Protein AF-F4XA09-F1 (afdb_monomer)

Radius of gyration: 27.12 Å; Cα contacts (8 Å, |Δi|>4): 114; chains: 1; bounding box: 54×93×63 Å

Solvent-accessible surface area (backbone atoms only — not comparable to full-atom values): 11997 Å² total; per-residue (Å²): 136,54,74,69,54,52,52,52,49,49,54,49,48,52,48,57,57,61,72,62,66,62,67,65,40,98,85,68,47,71,57,79,60,93,84,58,78,90,68,35,61,88,62,78,88,63,57,82,86,75,59,49,85,52,95,70,58,70,66,58,56,48,53,44,48,52,49,50,50,49,24,37,60,78,41,32,59,37,81,74,97,66,58,64,67,59,54,52,51,50,56,52,42,72,75,48,62,40,91,50,27,44,27,40,51,53,31,52,51,51,53,43,52,54,46,50,50,53,53,51,52,52,48,38,73,76,39,78,87,65,54,91,56,50,86,73,77,52,72,62,52,55,57,55,53,51,52,53,53,48,52,57,70,70,47,73,54,69,73,54,44,54,57,48,48,65,53,46,70,74,64,70,80,79,83,86,83,88,85,87,84,87,87,87,82,85,86,88,85,89,82,130

Structure (mmCIF, N/CA/C/O backbone):
data_AF-F4XA09-F1
#
_entry.id   AF-F4XA09-F1
#
loop_
_atom_site.group_PDB
_atom_site.id
_atom_site.type_symbol
_atom_site.label_atom_id
_atom_site.label_alt_id
_atom_site.label_comp_id
_atom_site.label_asym_id
_atom_site.label_entity_id
_atom_site.label_seq_id
_atom_site.pdbx_PDB_ins_code
_atom_site.Cartn_x
_atom_site.Cartn_y
_atom_site.Cartn_z
_atom_site.occupancy
_atom_site.B_iso_or_equiv
_atom_site.auth_seq_id
_atom_site.auth_comp_id
_atom_site.auth_asym_id
_atom_site.auth_atom_id
_atom_site.pdbx_PDB_model_num
ATOM 1 N N . MET A 1 1 ? 1.030 45.699 -36.218 1.00 52.44 1 MET A N 1
ATOM 2 C CA . MET A 1 1 ? 0.861 44.255 -36.477 1.00 52.44 1 MET A CA 1
ATOM 3 C C . MET A 1 1 ? -0.044 44.120 -37.686 1.00 52.44 1 MET A C 1
ATOM 5 O O . MET A 1 1 ? -1.133 44.682 -37.655 1.00 52.44 1 MET A O 1
ATOM 9 N N . THR A 1 2 ? 0.430 43.523 -38.778 1.00 68.25 2 THR A N 1
ATOM 10 C CA . THR A 1 2 ? -0.337 43.469 -40.033 1.00 68.25 2 THR A CA 1
ATOM 11 C C . THR A 1 2 ? -1.221 42.223 -40.084 1.00 68.25 2 THR A C 1
ATOM 13 O O . THR A 1 2 ? -0.968 41.246 -39.379 1.00 68.25 2 THR A O 1
ATOM 16 N N . ILE A 1 3 ? -2.257 42.234 -40.927 1.00 52.06 3 ILE A N 1
ATOM 17 C CA . ILE A 1 3 ? -3.139 41.070 -41.145 1.00 52.06 3 ILE A CA 1
ATOM 18 C C . ILE A 1 3 ? -2.316 39.843 -41.580 1.00 52.06 3 ILE A C 1
ATOM 20 O O . ILE A 1 3 ? -2.592 38.722 -41.158 1.00 52.06 3 ILE A O 1
ATOM 24 N N . THR A 1 4 ? -1.242 40.062 -42.342 1.00 71.12 4 THR A N 1
ATOM 25 C CA . THR A 1 4 ? -0.291 39.024 -42.759 1.00 71.12 4 THR A CA 1
ATOM 26 C C . THR A 1 4 ? 0.453 38.398 -41.575 1.00 71.12 4 THR A C 1
ATOM 28 O O . THR A 1 4 ? 0.701 37.193 -41.576 1.00 71.12 4 THR A O 1
ATOM 31 N N . ASP A 1 5 ? 0.777 39.182 -40.544 1.00 59.47 5 ASP A N 1
ATOM 32 C CA . ASP A 1 5 ? 1.441 38.677 -39.335 1.00 59.47 5 ASP A CA 1
ATOM 33 C C . ASP A 1 5 ? 0.485 37.843 -38.481 1.00 59.47 5 ASP A C 1
ATOM 35 O O . ASP A 1 5 ? 0.870 36.784 -37.988 1.00 59.47 5 ASP A O 1
ATOM 39 N N . MET A 1 6 ? -0.781 38.263 -38.380 1.00 57.62 6 MET A N 1
ATOM 40 C CA . MET A 1 6 ? -1.821 37.490 -37.693 1.00 57.62 6 MET A CA 1
ATOM 41 C C . MET A 1 6 ? -2.117 36.174 -38.419 1.00 57.62 6 MET A C 1
ATOM 43 O O . MET A 1 6 ? -2.214 35.136 -37.774 1.00 57.62 6 MET A O 1
ATOM 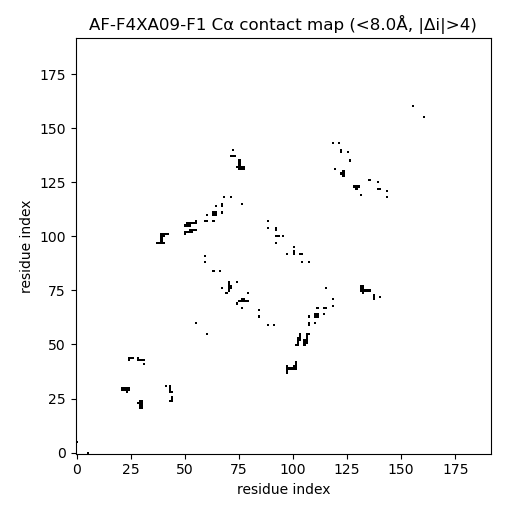47 N N . ALA A 1 7 ? -2.183 36.178 -39.754 1.00 56.53 7 ALA A N 1
ATOM 48 C CA . ALA A 1 7 ? -2.377 34.960 -40.544 1.00 56.53 7 ALA A CA 1
ATOM 49 C C . ALA A 1 7 ? -1.205 33.977 -40.386 1.00 56.53 7 ALA A C 1
ATOM 51 O O . ALA A 1 7 ? -1.410 32.769 -40.294 1.00 56.53 7 ALA A O 1
ATOM 52 N N . ARG A 1 8 ? 0.031 34.485 -40.300 1.00 62.06 8 ARG A N 1
ATOM 53 C CA . ARG A 1 8 ? 1.221 33.657 -40.062 1.00 62.06 8 ARG A CA 1
ATOM 54 C C . ARG A 1 8 ? 1.247 33.105 -38.631 1.00 62.06 8 ARG A C 1
ATOM 56 O O . ARG A 1 8 ? 1.592 31.942 -38.443 1.00 62.06 8 ARG A O 1
ATOM 63 N N . MET A 1 9 ? 0.822 33.895 -37.642 1.00 63.72 9 MET A N 1
ATOM 64 C CA . MET A 1 9 ? 0.638 33.433 -36.261 1.00 63.72 9 MET A CA 1
ATOM 65 C C . MET A 1 9 ? -0.459 32.372 -36.144 1.00 63.72 9 MET A C 1
ATOM 67 O O . MET A 1 9 ? -0.228 31.362 -35.492 1.00 63.72 9 MET A O 1
ATOM 71 N N . LEU A 1 10 ? -1.601 32.548 -36.811 1.00 62.50 10 LEU A N 1
ATOM 72 C CA . LEU A 1 10 ? -2.701 31.580 -36.817 1.00 62.50 10 LEU A CA 1
ATOM 73 C C . LEU A 1 10 ? -2.321 30.284 -37.540 1.00 62.50 10 LEU A C 1
ATOM 75 O O . LEU A 1 10 ? -2.581 29.209 -37.020 1.00 62.50 10 LEU A O 1
ATOM 79 N N . MET A 1 11 ? -1.622 30.354 -38.678 1.00 59.81 11 MET A N 1
ATOM 80 C CA . MET A 1 11 ? -1.124 29.151 -39.360 1.00 59.81 11 MET A CA 1
ATOM 81 C C . MET A 1 11 ? -0.055 28.408 -38.549 1.00 59.81 11 MET A C 1
ATOM 83 O O . MET A 1 11 ? -0.004 27.177 -38.584 1.00 59.81 11 MET A O 1
ATOM 87 N N . ASN A 1 12 ? 0.790 29.133 -37.809 1.00 60.25 12 ASN A N 1
ATOM 88 C CA . ASN A 1 12 ? 1.734 28.521 -36.878 1.00 60.25 12 ASN A CA 1
ATOM 89 C C . ASN A 1 12 ? 0.999 27.907 -35.680 1.00 60.25 12 ASN A C 1
ATOM 91 O O . ASN A 1 12 ? 1.286 26.767 -35.334 1.00 60.25 12 ASN A O 1
ATOM 95 N N . ALA A 1 13 ? 0.017 28.601 -35.100 1.00 57.78 13 ALA A N 1
ATOM 96 C CA . ALA A 1 13 ? -0.816 28.086 -34.016 1.00 57.78 13 ALA A CA 1
ATOM 97 C C . ALA A 1 13 ? -1.581 26.821 -34.437 1.00 57.78 13 ALA A C 1
ATOM 99 O O . ALA A 1 13 ? -1.541 25.829 -33.720 1.00 57.78 13 ALA A O 1
ATOM 100 N N . ASP A 1 14 ? -2.160 26.793 -35.638 1.00 54.44 14 ASP A N 1
ATOM 101 C CA . ASP A 1 14 ? -2.814 25.611 -36.214 1.00 54.44 14 ASP A CA 1
ATOM 102 C C . ASP A 1 14 ? -1.840 24.458 -36.481 1.00 54.44 14 ASP A C 1
ATOM 104 O O . ASP A 1 14 ? -2.233 23.292 -36.446 1.00 54.44 14 ASP A O 1
ATOM 108 N N . ARG A 1 15 ? -0.567 24.748 -36.782 1.00 54.53 15 ARG A N 1
ATOM 109 C CA . ARG A 1 15 ? 0.486 23.724 -36.872 1.00 54.53 15 ARG A CA 1
ATOM 110 C C . ARG A 1 15 ? 0.865 23.186 -35.495 1.00 54.53 15 ARG A C 1
ATOM 112 O O . ARG A 1 15 ? 1.006 21.975 -35.367 1.00 54.53 15 ARG A O 1
ATOM 119 N N . TYR A 1 16 ? 0.972 24.045 -34.482 1.00 54.00 16 TYR A N 1
ATOM 120 C CA . TYR A 1 16 ? 1.196 23.631 -33.094 1.00 54.00 16 TYR A CA 1
ATOM 121 C C . TYR A 1 16 ? 0.019 22.816 -32.546 1.00 54.00 16 TYR A C 1
ATOM 123 O O . TYR A 1 16 ? 0.241 21.821 -31.865 1.00 54.00 16 TYR A O 1
ATOM 131 N N . GLN A 1 17 ? -1.219 23.172 -32.898 1.00 52.94 17 GLN A N 1
ATOM 132 C CA . GLN A 1 17 ? -2.409 22.414 -32.505 1.00 52.94 17 GLN A CA 1
ATOM 133 C C . GLN A 1 17 ? -2.578 21.103 -33.281 1.00 52.94 17 GLN A C 1
ATOM 135 O O . GLN A 1 17 ? -3.042 20.115 -32.723 1.00 52.94 17 GLN A O 1
ATOM 140 N N . ARG A 1 18 ? -2.172 21.042 -34.556 1.00 50.69 18 ARG A N 1
ATOM 141 C CA . ARG A 1 18 ? -2.174 19.775 -35.310 1.00 50.69 18 ARG A CA 1
ATOM 142 C C . ARG A 1 18 ? -1.043 18.836 -34.893 1.00 50.69 18 ARG A C 1
ATOM 144 O O . ARG A 1 18 ? -1.262 17.630 -34.855 1.00 50.69 18 ARG A O 1
ATOM 151 N N . GLY A 1 19 ? 0.122 19.369 -34.522 1.00 48.19 19 GLY A N 1
ATOM 152 C CA . GLY A 1 19 ? 1.240 18.592 -33.977 1.00 48.19 19 GLY A CA 1
ATOM 153 C C . GLY A 1 19 ? 0.993 18.025 -32.573 1.00 48.19 19 GLY A C 1
ATOM 154 O O . GLY A 1 19 ? 1.697 17.108 -32.169 1.00 48.19 19 GLY A O 1
ATOM 155 N N . SER A 1 20 ? -0.013 18.525 -31.845 1.00 48.16 20 SER A N 1
ATOM 156 C CA . SER A 1 20 ? -0.357 18.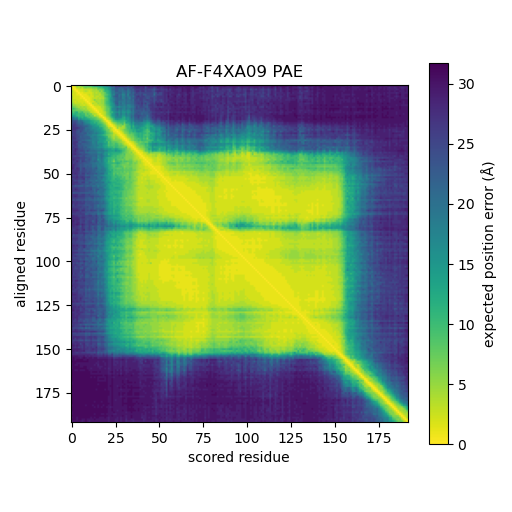085 -30.485 1.00 48.16 20 SER A CA 1
ATOM 157 C C . SER A 1 20 ? -1.522 17.092 -30.410 1.00 48.16 20 SER A C 1
ATOM 159 O O . SER A 1 20 ? -1.957 16.735 -29.315 1.00 48.16 20 SER A O 1
ATOM 161 N N . THR A 1 21 ? -2.010 16.579 -31.545 1.00 50.41 21 THR A N 1
ATOM 162 C CA . THR A 1 21 ? -2.899 15.406 -31.537 1.00 50.41 21 THR A CA 1
ATOM 163 C C . THR A 1 21 ? -2.069 14.140 -31.356 1.00 50.41 21 THR A C 1
ATOM 165 O O . THR A 1 21 ? -1.856 13.372 -32.289 1.00 50.41 21 THR A O 1
ATOM 168 N N . GLN A 1 22 ? -1.557 13.931 -30.140 1.00 53.41 22 GLN A N 1
ATOM 169 C CA . GLN A 1 22 ? -0.974 12.642 -29.789 1.00 53.41 22 GLN A CA 1
ATOM 170 C C . GLN A 1 22 ? -2.031 11.550 -30.030 1.00 53.41 22 GLN A C 1
ATOM 172 O O . GLN A 1 22 ? -3.176 11.722 -29.589 1.00 53.41 22 GLN A O 1
ATOM 177 N N . PRO A 1 23 ? -1.700 10.461 -30.750 1.00 55.25 23 PRO A N 1
ATOM 178 C CA . PRO A 1 23 ? -2.628 9.356 -30.937 1.00 55.25 23 PRO A CA 1
ATOM 179 C C . PRO A 1 23 ? -3.152 8.891 -29.574 1.00 55.25 23 PRO A C 1
ATOM 181 O O . PRO A 1 23 ? -2.381 8.631 -28.662 1.00 55.25 23 PRO A O 1
ATOM 184 N N . LYS A 1 24 ? -4.471 8.830 -29.394 1.00 53.06 24 LYS A N 1
ATOM 185 C CA . LYS A 1 24 ? -5.051 8.250 -28.178 1.00 53.06 24 LYS A CA 1
ATOM 186 C C . LYS A 1 24 ? -5.132 6.745 -28.365 1.00 53.06 24 LYS A C 1
ATOM 188 O O . LYS A 1 24 ? -5.707 6.284 -29.352 1.00 53.06 24 LYS A O 1
ATOM 193 N N . TYR A 1 25 ? -4.568 5.990 -27.431 1.00 56.28 25 TYR A N 1
ATOM 194 C CA . TYR A 1 25 ? -4.674 4.534 -27.442 1.00 56.28 25 TYR A CA 1
ATOM 195 C C . TYR A 1 25 ? -6.110 4.087 -27.124 1.00 56.28 25 TYR A C 1
ATOM 197 O O . TYR A 1 25 ? -6.876 4.860 -26.542 1.00 56.28 25 TYR A O 1
ATOM 205 N N . PRO A 1 26 ? -6.500 2.841 -27.462 1.00 52.34 26 PRO A N 1
ATOM 206 C CA . PRO A 1 26 ? -7.836 2.311 -27.167 1.00 52.34 26 PRO A CA 1
ATOM 207 C C . PRO A 1 26 ? -8.224 2.368 -25.680 1.00 52.34 26 PRO A C 1
ATOM 209 O O . PRO A 1 26 ? -9.406 2.431 -25.360 1.00 52.34 26 PRO A O 1
ATOM 212 N N . ASN A 1 27 ? -7.237 2.389 -24.777 1.00 56.16 27 ASN A N 1
ATOM 213 C CA . ASN A 1 27 ? -7.423 2.540 -23.330 1.00 56.16 27 ASN A CA 1
ATOM 214 C C . ASN A 1 27 ? -7.533 4.012 -22.864 1.00 56.16 27 ASN A C 1
ATOM 216 O O . ASN A 1 27 ? -7.630 4.270 -21.668 1.00 56.16 27 ASN A O 1
ATOM 220 N N . GLY A 1 28 ? -7.509 4.982 -23.784 1.00 58.81 28 GLY A N 1
ATOM 221 C CA . GLY A 1 28 ? -7.615 6.412 -23.490 1.00 58.81 28 GLY A CA 1
ATOM 222 C C . GLY A 1 28 ? -6.320 7.080 -23.014 1.00 58.81 28 GLY A C 1
ATOM 223 O O . GLY A 1 28 ? -6.335 8.291 -22.785 1.00 58.81 28 GLY A O 1
ATOM 224 N N . ALA A 1 29 ? -5.212 6.339 -22.898 1.00 56.38 29 ALA A N 1
ATOM 225 C CA . ALA A 1 29 ? -3.920 6.898 -22.518 1.00 56.38 29 ALA A CA 1
ATOM 226 C C . ALA A 1 29 ? -3.378 7.846 -23.603 1.00 56.38 29 ALA A C 1
ATOM 228 O O . ALA A 1 29 ? -3.515 7.591 -24.806 1.00 56.38 29 ALA A O 1
ATOM 229 N N . ALA A 1 30 ? -2.761 8.945 -23.164 1.00 57.59 30 ALA A N 1
ATOM 230 C CA . ALA A 1 30 ? -1.943 9.788 -24.027 1.00 57.59 30 ALA A CA 1
ATOM 231 C C . ALA A 1 30 ? -0.612 9.080 -24.314 1.00 57.59 30 ALA A C 1
ATOM 233 O O . ALA A 1 30 ? -0.086 8.386 -23.447 1.00 57.59 30 ALA A O 1
ATOM 234 N N . VAL A 1 31 ? -0.068 9.258 -25.519 1.00 60.56 31 VAL A N 1
ATOM 235 C CA . VAL A 1 31 ? 1.292 8.789 -25.829 1.00 60.56 31 VAL A CA 1
ATOM 236 C C . VAL A 1 31 ? 2.282 9.596 -24.992 1.00 60.56 31 VAL A C 1
ATOM 238 O O . VAL A 1 31 ? 2.109 10.806 -24.841 1.00 60.56 31 VAL A O 1
ATOM 241 N N . ALA A 1 32 ? 3.344 8.970 -24.488 1.00 61.62 32 ALA A N 1
ATOM 242 C CA . ALA A 1 32 ? 4.482 9.719 -23.963 1.00 61.62 32 ALA A CA 1
ATOM 243 C C . ALA A 1 32 ? 4.984 10.755 -24.996 1.00 61.62 32 ALA A C 1
ATOM 245 O O . ALA A 1 32 ? 4.838 10.577 -26.212 1.00 61.62 32 ALA A O 1
ATOM 246 N N . HIS A 1 33 ? 5.535 11.880 -24.532 1.00 63.59 33 HIS A N 1
ATOM 247 C CA . HIS A 1 33 ? 6.151 12.839 -25.450 1.00 63.59 33 HIS A CA 1
ATOM 248 C C . HIS A 1 33 ? 7.375 12.174 -26.111 1.00 63.59 33 HIS A C 1
ATOM 250 O O . HIS A 1 33 ? 8.102 11.468 -25.416 1.00 63.59 33 HIS A O 1
ATOM 256 N N . PRO A 1 34 ? 7.649 12.389 -27.413 1.00 62.25 34 PRO A N 1
ATOM 257 C CA . PRO A 1 34 ? 8.778 11.746 -28.102 1.00 62.25 34 PRO A CA 1
ATOM 258 C C . PRO A 1 34 ? 10.148 11.978 -27.446 1.00 62.25 34 PRO A C 1
ATOM 260 O O . PRO A 1 34 ? 11.048 11.162 -27.605 1.00 62.25 34 PRO A O 1
ATOM 263 N N . ASP A 1 35 ? 10.289 13.082 -26.709 1.00 64.12 35 ASP A N 1
ATOM 264 C CA . ASP A 1 35 ? 11.519 13.458 -25.997 1.00 64.12 35 ASP A CA 1
ATOM 265 C C . ASP A 1 35 ? 11.541 13.018 -24.519 1.00 64.12 35 ASP A C 1
ATOM 267 O O . ASP A 1 35 ? 12.454 13.393 -23.782 1.00 64.12 35 ASP A O 1
ATOM 271 N N . THR A 1 36 ? 10.538 12.269 -24.046 1.00 64.06 36 THR A N 1
ATOM 272 C CA . THR A 1 36 ? 10.571 11.686 -22.699 1.00 64.06 36 THR A CA 1
ATOM 273 C C . THR A 1 36 ? 11.641 10.588 -22.680 1.00 64.06 36 THR A C 1
ATOM 275 O O . THR A 1 36 ? 11.539 9.649 -23.471 1.00 64.06 36 THR A O 1
ATOM 278 N N . PRO A 1 37 ? 12.681 10.683 -21.825 1.00 64.81 37 PRO A N 1
ATOM 279 C CA . PRO A 1 37 ? 13.671 9.620 -21.694 1.00 64.81 37 PRO A CA 1
ATOM 280 C C . PRO A 1 37 ? 12.987 8.293 -21.364 1.00 64.81 37 PRO A C 1
ATOM 282 O O . PRO A 1 37 ? 12.083 8.281 -20.532 1.00 64.81 37 PRO A O 1
ATOM 285 N N . ASP A 1 38 ? 13.432 7.198 -21.986 1.00 71.00 38 ASP A N 1
ATOM 286 C CA . ASP A 1 38 ? 12.972 5.854 -21.629 1.00 71.00 38 ASP A CA 1
ATOM 287 C C . ASP A 1 38 ? 13.455 5.529 -20.211 1.00 71.00 38 ASP A C 1
ATOM 289 O O . ASP A 1 38 ? 14.604 5.151 -19.965 1.00 71.00 38 ASP A O 1
ATOM 293 N N . ASP A 1 39 ? 12.571 5.766 -19.253 1.00 76.38 39 ASP A N 1
ATOM 294 C CA . ASP A 1 39 ? 12.767 5.481 -17.845 1.00 76.38 39 ASP A CA 1
ATOM 295 C C . ASP A 1 39 ? 12.415 4.028 -17.504 1.00 76.38 39 ASP A C 1
ATOM 297 O O . ASP A 1 39 ? 12.557 3.643 -16.341 1.00 76.38 39 ASP A O 1
ATOM 301 N N . GLY A 1 40 ? 12.024 3.211 -18.492 1.00 79.75 40 GLY A N 1
ATOM 302 C CA . GLY A 1 40 ? 11.564 1.838 -18.308 1.00 79.75 40 GLY A CA 1
ATOM 303 C C . GLY A 1 40 ? 10.160 1.725 -17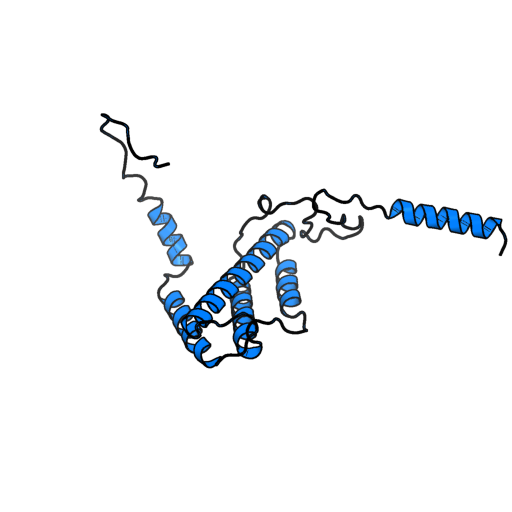.709 1.00 79.75 40 GLY A C 1
ATOM 304 O O . GLY A 1 40 ? 9.798 0.657 -17.213 1.00 79.75 40 GLY A O 1
ATOM 305 N N . MET A 1 41 ? 9.386 2.816 -17.715 1.00 81.00 41 MET A N 1
ATOM 306 C CA . MET A 1 41 ? 8.048 2.906 -17.121 1.00 81.00 41 MET A CA 1
ATOM 307 C C . MET A 1 41 ? 6.949 3.168 -18.154 1.00 81.00 41 MET A C 1
ATOM 309 O O . MET A 1 41 ? 5.815 3.476 -17.781 1.00 81.00 41 MET A O 1
ATOM 313 N N . ASP A 1 42 ? 7.249 3.038 -19.448 1.00 82.00 42 ASP A N 1
ATOM 314 C CA . ASP A 1 42 ? 6.234 3.193 -20.482 1.00 82.00 42 ASP A CA 1
ATOM 315 C C . ASP A 1 42 ? 5.199 2.058 -20.400 1.00 82.00 42 ASP A C 1
ATOM 317 O O . ASP A 1 42 ? 5.474 0.905 -20.726 1.00 82.00 42 ASP A O 1
ATOM 321 N N . ILE A 1 43 ? 3.995 2.398 -19.938 1.00 78.25 43 ILE A N 1
ATOM 322 C CA . ILE A 1 43 ? 2.832 1.497 -19.845 1.00 78.25 43 ILE A CA 1
ATOM 323 C C . ILE A 1 43 ? 1.857 1.682 -21.012 1.00 78.25 43 ILE A C 1
ATOM 325 O O . ILE A 1 43 ? 0.736 1.165 -21.015 1.00 78.25 43 ILE A O 1
ATOM 329 N N . THR A 1 44 ? 2.246 2.485 -21.993 1.00 75.88 44 THR A N 1
ATOM 330 C CA . THR A 1 44 ? 1.379 2.904 -23.078 1.00 75.88 44 THR A CA 1
ATOM 331 C C . THR A 1 44 ? 0.911 1.709 -23.915 1.00 75.88 44 THR A C 1
ATOM 333 O O . THR A 1 44 ? 1.703 0.903 -24.390 1.00 75.88 44 THR A O 1
ATOM 336 N N . GLY A 1 45 ? -0.409 1.590 -24.109 1.00 76.88 45 GLY A N 1
ATOM 337 C CA . GLY A 1 45 ? -1.021 0.495 -24.874 1.00 76.88 45 GLY A CA 1
ATOM 338 C C . GLY A 1 45 ? -1.027 -0.873 -24.178 1.00 76.88 45 GLY A C 1
ATOM 339 O O . GLY A 1 45 ? -1.528 -1.829 -24.767 1.00 76.88 45 GLY A O 1
ATOM 340 N N . MET A 1 46 ? -0.523 -0.966 -22.945 1.00 80.38 46 MET A N 1
ATOM 341 C CA . MET A 1 46 ? -0.498 -2.207 -22.171 1.00 80.38 46 MET A CA 1
ATOM 342 C C . MET A 1 46 ? -1.831 -2.485 -21.465 1.00 80.38 46 MET A C 1
ATOM 344 O O . MET A 1 46 ? -2.667 -1.600 -21.245 1.00 80.38 46 MET A O 1
ATOM 348 N N . THR A 1 47 ? -2.009 -3.745 -21.092 1.00 84.44 47 THR A N 1
ATOM 349 C CA . THR A 1 47 ? -3.130 -4.302 -20.336 1.00 84.44 47 THR A CA 1
ATOM 350 C C . THR A 1 47 ? -2.627 -4.951 -19.048 1.00 84.44 47 THR A C 1
ATOM 352 O O . THR A 1 47 ? -1.434 -5.178 -18.881 1.00 84.44 47 THR A O 1
ATOM 355 N N . ALA A 1 48 ? -3.536 -5.314 -18.138 1.00 79.06 48 ALA A N 1
ATOM 356 C CA . ALA A 1 48 ? -3.172 -6.013 -16.901 1.00 79.06 48 ALA A CA 1
ATOM 357 C C . ALA A 1 48 ? -2.388 -7.323 -17.140 1.00 79.06 48 ALA A C 1
ATOM 359 O O . ALA A 1 48 ? -1.608 -7.723 -16.284 1.00 79.06 48 ALA A O 1
ATOM 360 N N . ALA A 1 49 ? -2.568 -7.975 -18.296 1.00 86.88 49 ALA A N 1
ATOM 361 C CA . ALA A 1 49 ? -1.868 -9.212 -18.646 1.00 86.88 49 ALA A CA 1
ATOM 362 C C . ALA A 1 49 ? -0.384 -9.006 -19.001 1.00 86.88 49 ALA A C 1
ATOM 364 O O . ALA A 1 49 ? 0.364 -9.978 -19.033 1.00 86.88 49 ALA A O 1
ATOM 365 N N . ASP A 1 50 ? 0.038 -7.768 -19.271 1.00 86.19 50 ASP A N 1
ATOM 366 C CA . ASP A 1 50 ? 1.416 -7.442 -19.658 1.00 86.19 50 ASP A CA 1
ATOM 367 C C . ASP A 1 50 ? 2.341 -7.215 -18.448 1.00 86.19 50 ASP A C 1
ATOM 369 O O . ASP A 1 50 ? 3.562 -7.112 -18.610 1.00 86.19 50 ASP A O 1
ATOM 373 N N . PHE A 1 51 ? 1.771 -7.136 -17.241 1.00 88.50 51 PHE A N 1
ATOM 374 C CA . PHE A 1 51 ? 2.497 -6.932 -15.991 1.00 88.50 51 PHE A CA 1
ATOM 375 C C . PHE A 1 51 ? 2.806 -8.262 -15.306 1.00 88.50 51 PHE A C 1
ATOM 377 O O . PHE A 1 51 ? 1.952 -9.144 -15.202 1.00 88.50 51 PHE A O 1
ATOM 384 N N . HIS A 1 52 ? 4.018 -8.375 -14.769 1.00 92.81 52 HIS A N 1
ATOM 385 C CA . HIS A 1 52 ? 4.475 -9.574 -14.073 1.00 92.81 52 HIS A CA 1
ATOM 386 C C . HIS A 1 52 ? 4.871 -9.247 -12.635 1.00 92.81 52 HIS A C 1
ATOM 388 O O . HIS A 1 52 ? 5.432 -8.190 -12.356 1.00 92.81 52 HIS A O 1
ATOM 394 N N . ILE A 1 53 ? 4.600 -10.179 -11.719 1.00 93.81 53 ILE A N 1
ATOM 395 C CA . ILE A 1 53 ? 5.119 -10.100 -10.353 1.00 93.81 53 ILE A CA 1
ATOM 396 C C . ILE A 1 53 ? 6.578 -10.537 -10.372 1.00 93.81 53 ILE A C 1
ATOM 398 O O . ILE A 1 53 ? 6.881 -11.674 -10.742 1.00 93.81 53 ILE A O 1
ATOM 402 N N . ILE A 1 54 ? 7.469 -9.647 -9.948 1.00 92.06 54 ILE A N 1
ATOM 403 C CA . ILE A 1 54 ? 8.901 -9.924 -9.832 1.00 92.06 54 ILE A CA 1
ATOM 404 C C . ILE A 1 54 ? 9.357 -9.743 -8.383 1.00 92.06 54 ILE A C 1
ATOM 406 O O . ILE A 1 54 ? 8.781 -8.935 -7.659 1.00 92.06 54 ILE A O 1
ATOM 410 N N . PRO A 1 55 ? 10.389 -10.463 -7.917 1.00 93.25 55 PRO A N 1
ATOM 411 C CA . PRO A 1 55 ? 10.929 -10.227 -6.586 1.00 93.25 55 PRO A CA 1
ATOM 412 C C . PRO A 1 55 ? 11.426 -8.784 -6.4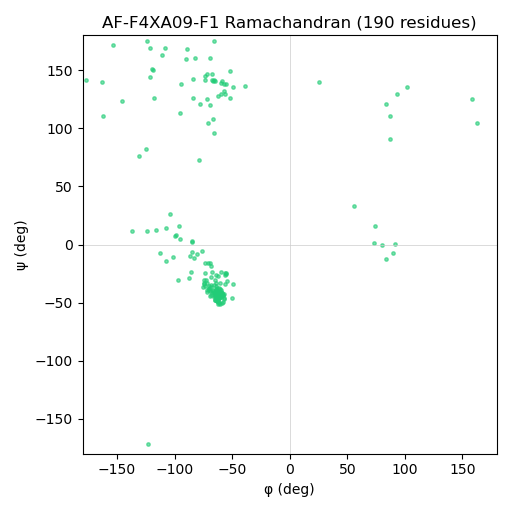49 1.00 93.25 55 PRO A C 1
ATOM 414 O O . PRO A 1 55 ? 12.224 -8.316 -7.261 1.00 93.25 55 PRO A O 1
ATOM 417 N N . VAL A 1 56 ? 10.990 -8.102 -5.393 1.00 93.69 56 VAL A N 1
ATOM 418 C CA . VAL A 1 56 ? 11.523 -6.798 -4.979 1.00 93.69 56 VAL A CA 1
ATOM 419 C C . VAL A 1 56 ? 12.345 -6.968 -3.698 1.00 93.69 56 VAL A C 1
ATOM 421 O O . VAL A 1 56 ? 12.361 -8.041 -3.094 1.00 93.69 56 VAL A O 1
ATOM 424 N N . SER A 1 57 ? 13.094 -5.944 -3.282 1.00 93.69 57 SER A N 1
ATOM 425 C CA . SER A 1 57 ? 13.918 -6.068 -2.072 1.00 93.69 57 SER A CA 1
ATOM 426 C C . SER A 1 57 ? 13.048 -6.177 -0.813 1.00 93.69 57 SER A C 1
ATOM 428 O O . SER A 1 57 ? 12.063 -5.457 -0.663 1.00 93.69 57 SER A O 1
ATOM 430 N N . ASN A 1 58 ? 13.449 -7.017 0.149 1.00 92.88 58 ASN A N 1
ATOM 431 C CA . ASN A 1 58 ? 12.734 -7.142 1.431 1.00 92.88 58 ASN A CA 1
ATOM 432 C C . ASN A 1 58 ? 12.570 -5.783 2.141 1.00 92.88 58 ASN A C 1
ATOM 434 O O . ASN A 1 58 ? 11.583 -5.554 2.833 1.00 92.88 58 ASN A O 1
ATOM 438 N N . GLU A 1 59 ? 13.531 -4.874 1.951 1.00 94.06 59 GLU A N 1
ATOM 439 C CA . GLU A 1 59 ? 13.477 -3.519 2.495 1.00 94.06 59 GLU A CA 1
ATOM 440 C C . GLU A 1 59 ? 12.297 -2.712 1.935 1.00 94.06 59 GLU A C 1
ATOM 442 O O . GLU A 1 59 ? 11.564 -2.105 2.717 1.00 94.06 59 GLU A O 1
ATOM 447 N N . ILE A 1 60 ? 12.088 -2.700 0.608 1.00 95.50 60 ILE A N 1
ATOM 448 C CA . ILE A 1 60 ? 10.962 -1.954 0.029 1.00 9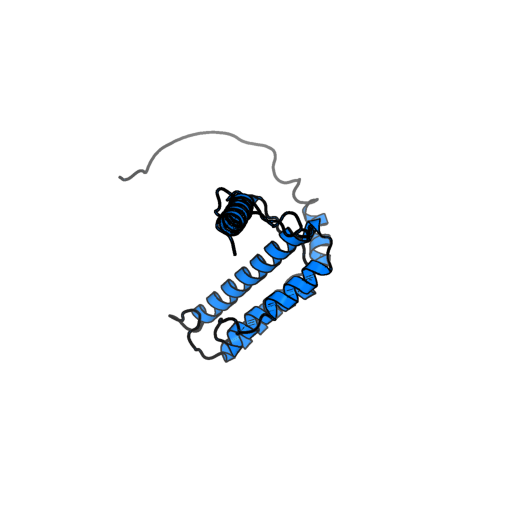5.50 60 ILE A CA 1
ATOM 449 C C . ILE A 1 60 ? 9.635 -2.631 0.366 1.00 95.50 60 ILE A C 1
ATOM 451 O O . ILE A 1 60 ? 8.680 -1.930 0.693 1.00 95.50 60 ILE A O 1
ATOM 455 N N . GLU A 1 61 ? 9.585 -3.971 0.391 1.00 95.12 61 GLU A N 1
ATOM 456 C CA . GLU A 1 61 ? 8.378 -4.684 0.821 1.00 95.12 61 GLU A CA 1
ATOM 457 C C . GLU A 1 61 ? 7.967 -4.268 2.243 1.00 95.12 61 GLU A C 1
ATOM 459 O O . GLU A 1 61 ? 6.801 -3.959 2.491 1.00 95.12 61 GLU A O 1
ATOM 464 N N . GLN A 1 62 ? 8.923 -4.234 3.181 1.00 95.19 62 GLN A N 1
ATOM 465 C CA . GLN A 1 62 ? 8.651 -3.863 4.568 1.00 95.19 62 GLN A CA 1
ATOM 466 C C . GLN A 1 62 ? 8.226 -2.398 4.685 1.00 95.19 62 GLN A C 1
ATOM 468 O O . GLN A 1 62 ? 7.225 -2.110 5.334 1.00 95.19 62 GLN A O 1
ATOM 473 N N . LYS A 1 63 ? 8.922 -1.479 4.003 1.00 95.56 63 LYS A N 1
ATOM 474 C CA . LYS A 1 63 ? 8.574 -0.050 4.009 1.00 95.56 63 LYS A CA 1
ATOM 475 C C . LYS A 1 63 ? 7.163 0.213 3.481 1.00 95.56 63 LYS A C 1
ATOM 477 O O . LYS A 1 63 ? 6.452 1.051 4.033 1.00 95.56 63 LYS A O 1
ATOM 482 N N . VAL A 1 64 ? 6.740 -0.505 2.438 1.00 95.56 64 VAL A N 1
ATOM 483 C CA . VAL A 1 64 ? 5.370 -0.414 1.908 1.00 95.56 64 VAL A CA 1
ATOM 484 C C . VAL A 1 64 ? 4.361 -0.849 2.970 1.00 95.56 64 VAL A C 1
ATOM 486 O O . VAL A 1 64 ? 3.416 -0.106 3.240 1.00 95.56 64 VAL A O 1
ATOM 489 N N . ARG A 1 65 ? 4.581 -2.000 3.620 1.00 95.62 65 ARG A N 1
ATOM 490 C CA . ARG A 1 65 ? 3.685 -2.507 4.674 1.00 95.62 65 ARG A CA 1
ATOM 491 C C . ARG A 1 65 ? 3.624 -1.573 5.882 1.00 95.62 65 ARG A C 1
ATOM 493 O O . ARG A 1 65 ? 2.537 -1.244 6.354 1.00 95.62 65 ARG A O 1
ATOM 500 N N . ASP A 1 66 ? 4.774 -1.072 6.323 1.00 95.00 66 ASP A N 1
ATOM 501 C CA . ASP A 1 66 ? 4.869 -0.108 7.421 1.00 95.00 66 ASP A CA 1
ATOM 502 C C . ASP A 1 66 ? 4.099 1.174 7.095 1.00 95.00 66 ASP A C 1
ATOM 504 O O . ASP A 1 66 ? 3.367 1.689 7.940 1.00 95.00 66 ASP A O 1
ATOM 508 N N . ARG A 1 67 ? 4.180 1.663 5.850 1.00 93.44 67 ARG A N 1
ATOM 509 C CA . ARG A 1 67 ? 3.446 2.862 5.434 1.00 93.44 67 ARG A CA 1
ATOM 510 C C . ARG A 1 67 ? 1.935 2.651 5.439 1.00 93.44 67 ARG A C 1
ATOM 512 O O 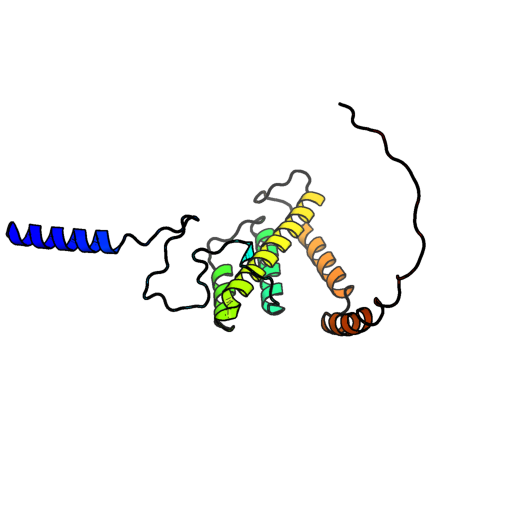. ARG A 1 67 ? 1.202 3.541 5.875 1.00 93.44 67 ARG A O 1
ATOM 519 N N . VAL A 1 68 ? 1.461 1.489 4.989 1.00 93.94 68 VAL A N 1
ATOM 520 C CA . VAL A 1 68 ? 0.037 1.124 5.076 1.00 93.94 68 VAL A CA 1
ATOM 521 C C . VAL A 1 68 ? -0.411 1.085 6.537 1.00 93.94 68 VAL A C 1
ATOM 523 O O . VAL A 1 68 ? -1.436 1.676 6.886 1.00 93.94 68 VAL A O 1
ATOM 526 N N . PHE A 1 69 ? 0.387 0.467 7.408 1.00 95.06 69 PHE A N 1
ATOM 527 C CA . PHE A 1 69 ? 0.111 0.407 8.838 1.00 95.06 69 PHE A CA 1
ATOM 528 C C . PHE A 1 69 ? 0.061 1.799 9.484 1.00 95.06 69 PHE A C 1
ATOM 530 O O . PHE A 1 69 ? -0.873 2.104 10.226 1.00 95.06 69 PHE A O 1
ATOM 537 N N . GLU A 1 70 ? 1.022 2.676 9.186 1.00 93.75 70 GLU A N 1
ATOM 538 C CA . GLU A 1 70 ? 1.038 4.062 9.666 1.00 93.75 70 GLU A CA 1
ATOM 539 C C . GLU A 1 70 ? -0.188 4.850 9.199 1.00 93.75 70 GLU A C 1
ATOM 541 O O . GLU A 1 70 ? -0.808 5.557 9.999 1.00 93.75 70 GLU A O 1
ATOM 546 N N . ASN A 1 71 ? -0.567 4.715 7.925 1.00 92.75 71 ASN A N 1
ATOM 547 C CA . ASN A 1 71 ? -1.770 5.348 7.388 1.00 92.75 71 ASN A CA 1
ATOM 548 C C . ASN A 1 71 ? -3.021 4.842 8.112 1.00 92.75 71 ASN A C 1
ATOM 550 O O . ASN A 1 71 ? -3.896 5.633 8.465 1.00 92.75 71 ASN A O 1
ATOM 554 N N . MET A 1 72 ? -3.104 3.546 8.415 1.00 94.31 72 MET A N 1
ATOM 555 C CA . MET A 1 72 ? -4.208 3.030 9.219 1.00 94.31 72 MET A CA 1
ATOM 556 C C . MET A 1 72 ? -4.196 3.599 10.645 1.00 94.31 72 MET A C 1
ATOM 558 O O . MET A 1 72 ? -5.212 4.099 11.126 1.00 94.31 72 MET A O 1
ATOM 562 N N . LYS A 1 73 ? -3.036 3.590 11.305 1.00 94.50 73 LYS A N 1
ATOM 563 C CA . LYS A 1 73 ? -2.883 3.977 12.713 1.00 94.50 73 LYS A CA 1
ATOM 564 C C . LYS A 1 73 ? -3.091 5.463 12.978 1.00 94.50 73 LYS A C 1
ATOM 566 O O . LYS A 1 73 ? -3.660 5.822 14.005 1.00 94.50 73 LYS A O 1
ATOM 571 N N . TYR A 1 74 ? -2.603 6.325 12.095 1.00 92.38 74 TYR A N 1
ATOM 572 C CA . TYR A 1 74 ? -2.600 7.773 12.321 1.00 92.38 74 TYR A CA 1
ATOM 573 C C . TYR A 1 74 ? -3.619 8.519 11.463 1.00 92.38 74 TYR A C 1
ATOM 575 O O . TYR A 1 74 ? -3.889 9.692 11.721 1.00 92.38 74 TYR A O 1
ATOM 583 N N . ARG A 1 75 ? -4.171 7.868 10.433 1.00 90.12 75 ARG A N 1
ATOM 584 C CA . ARG A 1 75 ? -5.054 8.500 9.443 1.00 90.12 75 ARG A CA 1
ATOM 585 C C . ARG A 1 75 ? -6.276 7.650 9.090 1.00 90.12 75 ARG A C 1
ATOM 587 O O . ARG A 1 75 ? -6.960 7.960 8.120 1.00 90.12 75 ARG A O 1
ATOM 594 N N . TYR A 1 76 ? -6.557 6.589 9.847 1.00 91.50 76 TYR A N 1
ATOM 595 C CA . TYR A 1 76 ? -7.727 5.722 9.656 1.00 91.50 76 TYR A CA 1
ATOM 596 C C . TYR A 1 76 ? -7.838 5.125 8.241 1.00 91.50 76 TYR A C 1
ATOM 598 O O . TYR A 1 76 ? -8.931 4.932 7.707 1.00 91.50 76 TYR A O 1
ATOM 606 N N . GLY A 1 77 ? -6.690 4.857 7.617 1.00 85.00 77 GLY A N 1
ATOM 607 C CA . GLY A 1 77 ? -6.587 4.272 6.280 1.00 85.00 77 GLY A CA 1
ATOM 608 C C . GLY A 1 77 ? -6.518 5.306 5.157 1.00 85.00 77 GLY A C 1
ATOM 609 O O . GLY A 1 77 ? -6.413 4.929 3.995 1.00 85.00 77 GLY A O 1
ATOM 610 N N . MET A 1 78 ? -6.540 6.600 5.484 1.00 85.00 78 MET A N 1
ATOM 611 C CA . MET A 1 78 ? -6.355 7.672 4.509 1.00 85.00 78 MET A CA 1
ATOM 612 C C . MET A 1 78 ? -4.871 7.942 4.256 1.00 85.00 78 MET A C 1
ATOM 614 O O . MET A 1 78 ? -4.050 7.952 5.176 1.00 85.00 78 MET A O 1
ATOM 618 N N . THR A 1 79 ? -4.524 8.238 3.007 1.00 78.75 79 THR A N 1
ATOM 619 C CA . THR A 1 79 ? -3.192 8.734 2.657 1.00 78.75 79 THR A CA 1
ATOM 620 C C . THR A 1 79 ? -3.014 10.174 3.142 1.00 78.75 79 THR A C 1
ATOM 622 O O . THR A 1 79 ? -3.964 10.959 3.196 1.00 78.75 79 THR A O 1
ATOM 625 N N . GLY A 1 80 ? -1.789 10.537 3.525 1.00 70.94 80 GLY A N 1
ATOM 626 C CA . GLY A 1 80 ? -1.446 11.924 3.842 1.00 70.94 80 GLY A CA 1
ATOM 627 C C . GLY A 1 80 ? -1.533 12.853 2.624 1.00 70.94 80 GLY A C 1
ATOM 628 O O . GLY A 1 80 ? -1.759 12.417 1.501 1.00 70.94 80 GLY A O 1
ATOM 629 N N . THR A 1 81 ? -1.324 14.151 2.853 1.00 72.12 81 THR A N 1
ATOM 630 C CA . THR A 1 81 ? -1.257 15.173 1.792 1.00 72.12 81 THR A CA 1
ATOM 631 C C . THR A 1 81 ? 0.104 15.231 1.088 1.00 72.12 81 THR A C 1
ATOM 633 O O . THR A 1 81 ? 0.257 15.987 0.133 1.00 72.12 81 THR A O 1
ATOM 636 N N . GLY A 1 82 ? 1.103 14.503 1.596 1.00 75.62 82 GLY A N 1
ATOM 637 C CA . GLY A 1 82 ? 2.449 14.425 1.035 1.00 75.62 82 GLY A CA 1
ATOM 638 C C . GLY A 1 82 ? 2.598 13.306 0.005 1.00 75.62 82 GLY A C 1
ATOM 639 O O . GLY A 1 82 ? 1.740 12.434 -0.123 1.00 75.62 82 GLY A O 1
ATOM 640 N N . ASN A 1 83 ? 3.714 13.337 -0.724 1.00 82.81 83 ASN A N 1
ATOM 641 C CA . ASN A 1 83 ? 4.070 12.334 -1.727 1.00 82.81 83 ASN A CA 1
ATOM 642 C C . ASN A 1 83 ? 5.156 11.366 -1.221 1.00 82.81 83 ASN A C 1
ATOM 644 O O . ASN A 1 83 ? 5.912 10.818 -2.015 1.00 82.81 83 ASN A O 1
ATOM 648 N N . GLU A 1 84 ? 5.273 11.144 0.093 1.00 85.94 84 GLU A N 1
ATOM 649 C CA . GLU A 1 84 ? 6.411 10.389 0.644 1.00 85.94 84 GLU A CA 1
ATOM 650 C C . GLU A 1 84 ? 6.423 8.934 0.149 1.00 85.94 84 GLU A C 1
ATOM 652 O O . GLU A 1 84 ? 7.485 8.360 -0.081 1.00 85.94 84 GLU A O 1
ATOM 657 N N . TYR A 1 85 ? 5.239 8.345 -0.065 1.00 87.94 85 TYR A N 1
ATOM 658 C CA . TYR A 1 85 ? 5.119 7.020 -0.677 1.00 87.94 85 TYR A CA 1
ATOM 659 C C . TYR A 1 85 ? 5.619 7.028 -2.127 1.00 87.94 85 TYR A C 1
ATOM 661 O O . TYR A 1 85 ? 6.438 6.190 -2.494 1.00 87.94 85 TYR A O 1
ATOM 669 N N . GLY A 1 86 ? 5.186 8.000 -2.936 1.00 89.12 86 GLY A N 1
ATOM 670 C CA . GLY A 1 86 ? 5.624 8.122 -4.326 1.00 89.12 86 GLY A CA 1
ATOM 671 C C . GLY A 1 86 ? 7.126 8.380 -4.444 1.00 89.12 86 GLY A C 1
ATOM 672 O O . GLY A 1 86 ? 7.784 7.758 -5.271 1.00 89.12 86 GLY A O 1
ATOM 673 N N . GLU A 1 87 ? 7.697 9.225 -3.584 1.00 91.50 87 GLU A N 1
ATOM 674 C CA . GLU A 1 87 ? 9.142 9.486 -3.531 1.00 91.50 87 GLU A CA 1
ATOM 675 C C . GLU A 1 87 ? 9.942 8.242 -3.131 1.00 91.50 87 GLU A C 1
ATOM 677 O O . GLU A 1 87 ? 10.983 7.956 -3.729 1.00 91.50 87 GLU A O 1
ATOM 682 N N . MET A 1 88 ? 9.447 7.477 -2.154 1.00 93.69 88 MET A N 1
ATOM 683 C CA . MET A 1 88 ? 10.038 6.207 -1.738 1.00 93.69 88 MET A CA 1
ATOM 684 C C . MET A 1 88 ? 10.045 5.191 -2.887 1.00 93.69 88 MET A C 1
ATOM 686 O O . MET A 1 88 ? 11.095 4.617 -3.185 1.00 93.69 88 MET A O 1
ATOM 690 N N . VAL A 1 89 ? 8.898 4.983 -3.544 1.00 93.06 89 VAL A N 1
ATOM 691 C CA . VAL A 1 89 ? 8.774 4.048 -4.671 1.00 93.06 89 VAL A CA 1
ATOM 692 C C . VAL A 1 89 ? 9.652 4.500 -5.832 1.00 93.06 89 VAL A C 1
ATOM 694 O O . VAL A 1 89 ? 10.465 3.721 -6.321 1.00 93.06 89 VAL A O 1
ATOM 697 N N . HIS A 1 90 ? 9.579 5.773 -6.217 1.00 91.69 90 HIS A N 1
ATOM 698 C CA . HIS A 1 90 ? 10.400 6.332 -7.287 1.00 91.69 90 HIS A CA 1
ATOM 699 C C . HIS A 1 90 ? 11.901 6.149 -7.020 1.00 91.69 90 HIS A C 1
ATOM 701 O O . HIS A 1 90 ? 12.636 5.692 -7.894 1.00 91.69 90 HIS A O 1
ATOM 707 N N . SER A 1 91 ? 12.359 6.440 -5.798 1.00 94.31 91 SER A N 1
ATOM 708 C CA . SER A 1 91 ? 13.767 6.266 -5.418 1.00 94.31 91 SER A CA 1
ATOM 709 C C . SER A 1 91 ? 14.222 4.812 -5.548 1.00 94.31 91 SER A C 1
ATOM 711 O O . SER A 1 91 ? 15.317 4.551 -6.046 1.00 94.31 91 SER A O 1
ATOM 713 N N . TYR A 1 92 ? 13.373 3.858 -5.153 1.00 95.88 92 TYR A N 1
ATOM 714 C CA . TYR A 1 92 ? 13.649 2.436 -5.338 1.00 95.88 92 TYR A CA 1
ATOM 715 C C . TYR A 1 92 ? 13.711 2.050 -6.822 1.00 95.88 92 TYR A C 1
ATOM 717 O O . TYR A 1 92 ? 14.682 1.424 -7.246 1.00 95.88 92 TYR A O 1
ATOM 725 N N . LEU A 1 93 ? 12.740 2.472 -7.634 1.00 94.69 93 LEU A N 1
ATOM 726 C CA . LEU A 1 93 ? 12.708 2.158 -9.066 1.00 94.69 93 LEU A CA 1
ATOM 727 C C . LEU A 1 93 ? 13.937 2.709 -9.803 1.00 94.69 93 LEU A C 1
ATOM 729 O O . LEU A 1 93 ? 14.520 2.029 -10.647 1.00 94.69 93 LEU A O 1
ATOM 733 N N . MET A 1 94 ? 14.406 3.904 -9.444 1.00 92.25 94 MET A N 1
ATOM 734 C CA . MET A 1 94 ? 15.621 4.472 -10.035 1.00 92.25 94 MET A CA 1
ATOM 735 C C . MET A 1 94 ? 16.900 3.718 -9.639 1.00 92.25 94 MET A C 1
ATOM 737 O O . MET A 1 94 ? 17.903 3.825 -10.344 1.00 92.25 94 MET A O 1
ATOM 741 N N . SER A 1 95 ? 16.866 2.918 -8.568 1.00 94.62 95 SER A N 1
ATOM 742 C CA . SER A 1 95 ? 18.000 2.092 -8.129 1.00 94.62 95 SER A CA 1
ATOM 743 C C . SER A 1 95 ? 18.121 0.744 -8.856 1.00 94.62 95 SER A C 1
ATOM 745 O O . SER A 1 95 ? 19.155 0.086 -8.740 1.00 94.62 95 SER A O 1
ATOM 747 N N . ILE A 1 96 ? 17.099 0.336 -9.619 1.00 94.12 96 ILE A N 1
ATOM 748 C CA . ILE A 1 96 ? 17.059 -0.941 -10.352 1.00 94.12 96 ILE A CA 1
ATOM 749 C C . ILE A 1 96 ? 17.126 -0.730 -11.882 1.00 94.12 96 ILE A C 1
ATOM 751 O O . ILE A 1 96 ? 16.913 0.392 -12.367 1.00 94.12 96 ILE A O 1
ATOM 755 N N . PRO A 1 97 ? 17.441 -1.781 -12.673 1.00 93.44 97 PRO A N 1
ATOM 756 C CA . PRO A 1 97 ? 17.525 -1.685 -14.131 1.00 93.44 97 PRO A CA 1
ATOM 757 C C . PRO A 1 97 ? 16.205 -1.247 -14.770 1.00 93.44 97 PRO A C 1
ATOM 759 O O . PRO A 1 97 ? 15.151 -1.756 -14.404 1.00 93.44 97 PRO A O 1
ATOM 762 N N . ALA A 1 98 ? 16.272 -0.369 -15.778 1.00 90.12 98 ALA A N 1
ATOM 763 C CA . ALA A 1 98 ? 15.093 0.211 -16.435 1.00 90.12 98 ALA A CA 1
ATOM 764 C C . ALA A 1 98 ? 14.058 -0.838 -16.875 1.00 90.12 98 ALA A C 1
ATOM 766 O O . ALA A 1 98 ? 12.884 -0.716 -16.548 1.00 90.12 98 ALA A O 1
ATOM 767 N N . LYS A 1 99 ? 14.516 -1.921 -17.512 1.00 89.88 99 LYS A N 1
ATOM 768 C CA . LYS A 1 99 ? 13.672 -3.031 -17.983 1.00 89.88 99 LYS A CA 1
ATOM 769 C C . LYS A 1 99 ? 12.796 -3.692 -16.904 1.00 89.88 99 LYS A C 1
ATOM 771 O O . LYS A 1 99 ? 11.790 -4.294 -17.254 1.00 89.88 99 LYS A O 1
ATOM 776 N N . ASP A 1 100 ? 13.180 -3.598 -15.629 1.00 93.12 100 ASP A N 1
ATOM 777 C CA . ASP A 1 100 ? 12.500 -4.267 -14.516 1.00 93.12 100 ASP A CA 1
ATOM 778 C C . ASP A 1 100 ? 11.590 -3.295 -13.741 1.00 93.12 100 ASP A C 1
ATOM 780 O O . ASP A 1 100 ? 10.793 -3.718 -12.905 1.00 93.12 100 ASP A O 1
ATOM 784 N N . ARG A 1 101 ? 11.683 -1.981 -13.997 1.00 94.25 101 ARG A N 1
ATOM 785 C CA . ARG A 1 101 ? 11.020 -0.948 -13.183 1.00 94.25 101 ARG A CA 1
ATOM 786 C C . ARG A 1 101 ? 9.506 -1.022 -13.243 1.00 94.25 101 ARG A C 1
ATOM 788 O O . ARG A 1 101 ? 8.866 -0.958 -12.198 1.00 94.25 101 ARG A O 1
ATOM 795 N N . ARG A 1 102 ? 8.934 -1.203 -14.432 1.00 92.44 102 ARG A N 1
ATOM 796 C CA . ARG A 1 102 ? 7.483 -1.330 -14.605 1.00 92.44 102 ARG A CA 1
ATOM 797 C C . ARG A 1 102 ? 6.910 -2.493 -13.789 1.00 92.44 102 ARG A C 1
ATOM 799 O O . ARG A 1 102 ? 5.948 -2.314 -13.048 1.00 92.44 102 ARG A O 1
ATOM 806 N N . ASP A 1 103 ? 7.518 -3.670 -13.906 1.00 93.38 103 ASP A N 1
ATOM 807 C CA . ASP A 1 103 ? 7.056 -4.882 -13.220 1.00 93.38 103 ASP A CA 1
ATOM 808 C C . ASP A 1 103 ? 7.334 -4.807 -11.702 1.00 93.38 103 ASP A C 1
ATOM 810 O O . ASP A 1 103 ? 6.519 -5.253 -10.888 1.00 93.38 103 ASP A O 1
ATOM 814 N N . ALA A 1 104 ? 8.426 -4.150 -11.288 1.00 95.50 104 ALA A N 1
ATOM 815 C CA . ALA A 1 104 ? 8.691 -3.839 -9.882 1.00 95.50 104 ALA A CA 1
ATOM 816 C C . ALA A 1 104 ? 7.643 -2.884 -9.293 1.00 95.50 104 ALA A C 1
ATOM 818 O O . ALA A 1 104 ? 7.159 -3.119 -8.187 1.00 95.50 104 ALA A O 1
ATOM 819 N N . ALA A 1 105 ? 7.278 -1.824 -10.019 1.00 93.81 105 ALA A N 1
ATOM 820 C CA . ALA A 1 105 ? 6.256 -0.870 -9.597 1.00 93.81 105 ALA A CA 1
ATOM 821 C C . ALA A 1 105 ? 4.901 -1.562 -9.434 1.00 93.81 105 ALA A C 1
ATOM 823 O O . ALA A 1 105 ? 4.265 -1.431 -8.392 1.00 93.81 105 ALA A O 1
ATOM 824 N N . TYR A 1 106 ? 4.523 -2.391 -10.411 1.00 93.69 106 TYR A N 1
ATOM 825 C CA . TYR A 1 106 ? 3.320 -3.210 -10.324 1.00 93.69 106 TYR A CA 1
ATOM 826 C C . TYR A 1 106 ? 3.341 -4.142 -9.107 1.00 93.69 106 TYR A C 1
ATOM 828 O O . TYR A 1 106 ? 2.355 -4.237 -8.378 1.00 93.69 106 TYR A O 1
ATOM 836 N N . THR A 1 107 ? 4.475 -4.793 -8.836 1.00 96.75 107 THR A N 1
ATOM 837 C CA . THR A 1 107 ? 4.625 -5.655 -7.655 1.00 96.75 107 THR A CA 1
ATOM 838 C C . THR A 1 107 ? 4.464 -4.871 -6.350 1.00 96.75 107 THR A C 1
ATOM 840 O O . THR A 1 107 ? 3.792 -5.335 -5.429 1.00 96.75 107 THR A O 1
ATOM 843 N N . ILE A 1 108 ? 5.052 -3.676 -6.260 1.00 96.56 108 ILE A N 1
ATOM 844 C CA . ILE A 1 108 ? 4.925 -2.790 -5.096 1.00 96.56 108 ILE A CA 1
ATOM 845 C C . ILE A 1 108 ? 3.465 -2.382 -4.866 1.00 96.56 108 ILE A C 1
ATOM 847 O O . ILE A 1 108 ? 3.006 -2.414 -3.721 1.00 96.56 108 ILE A O 1
ATOM 851 N N . ASP A 1 109 ? 2.730 -2.068 -5.934 1.00 93.75 109 ASP A N 1
ATOM 852 C CA . ASP A 1 109 ? 1.301 -1.759 -5.857 1.00 93.75 109 ASP A CA 1
ATOM 853 C C . ASP A 1 109 ? 0.494 -2.962 -5.351 1.00 93.75 109 ASP A C 1
ATOM 855 O O . ASP A 1 109 ? -0.354 -2.800 -4.474 1.00 93.75 109 ASP A O 1
ATOM 859 N N . GLN A 1 110 ? 0.786 -4.181 -5.825 1.00 95.56 110 GLN A N 1
ATOM 860 C CA . GLN A 1 110 ? 0.121 -5.387 -5.315 1.00 95.56 110 GLN A CA 1
ATOM 861 C C . GLN A 1 110 ? 0.398 -5.605 -3.823 1.00 95.56 110 GLN A C 1
ATOM 863 O O . GLN A 1 110 ? -0.534 -5.837 -3.061 1.00 95.56 110 GLN A O 1
ATOM 868 N N . ILE A 1 111 ? 1.649 -5.448 -3.371 1.00 95.94 111 ILE A N 1
ATOM 869 C CA . ILE A 1 111 ? 1.992 -5.547 -1.941 1.00 95.94 111 ILE A CA 1
ATOM 870 C C . ILE A 1 111 ? 1.211 -4.514 -1.121 1.00 95.94 111 ILE A C 1
ATOM 872 O O . ILE A 1 111 ? 0.728 -4.823 -0.031 1.00 95.94 111 ILE A O 1
ATOM 876 N N . HIS A 1 112 ? 1.090 -3.288 -1.634 1.00 94.62 112 HIS A N 1
ATOM 877 C CA . HIS A 1 112 ? 0.320 -2.231 -0.993 1.00 94.62 112 HIS A CA 1
ATOM 878 C C . HIS A 1 112 ? -1.166 -2.602 -0.877 1.00 94.62 112 HIS A C 1
ATOM 880 O O . HIS A 1 112 ? -1.726 -2.512 0.217 1.00 94.62 112 HIS A O 1
ATOM 886 N N . PHE A 1 113 ? -1.800 -3.048 -1.966 1.00 93.00 113 PHE A N 1
ATOM 887 C CA . PHE A 1 113 ? -3.213 -3.438 -1.954 1.00 93.00 113 PHE A CA 1
ATOM 888 C C . PHE A 1 113 ? -3.482 -4.643 -1.050 1.00 93.00 113 PHE A C 1
ATOM 890 O O . PHE A 1 113 ? -4.417 -4.591 -0.249 1.00 93.00 113 PHE A O 1
ATOM 897 N N . ASP A 1 114 ? -2.631 -5.668 -1.106 1.00 95.88 114 ASP A N 1
ATOM 898 C CA . ASP A 1 114 ? -2.727 -6.852 -0.251 1.00 95.88 114 ASP A CA 1
ATOM 899 C C . ASP A 1 114 ? -2.665 -6.479 1.237 1.00 95.88 114 ASP A C 1
ATOM 901 O O . ASP A 1 114 ? -3.430 -6.992 2.056 1.00 95.88 114 ASP A O 1
ATOM 905 N N . GLU A 1 115 ? -1.753 -5.579 1.615 1.00 95.38 115 GLU A N 1
ATOM 906 C CA . GLU A 1 115 ? -1.616 -5.148 3.007 1.00 95.38 115 GLU A CA 1
ATOM 907 C C . GLU A 1 115 ? -2.809 -4.294 3.459 1.00 95.38 115 GLU A C 1
ATOM 909 O O . GLU A 1 115 ? -3.312 -4.466 4.574 1.00 95.38 115 GLU A O 1
ATOM 914 N N . VAL A 1 116 ? -3.312 -3.412 2.586 1.00 93.44 116 VAL A N 1
ATOM 915 C CA . VAL A 1 116 ? -4.533 -2.634 2.844 1.00 93.44 116 VAL A CA 1
ATOM 916 C C . VAL A 1 116 ? -5.720 -3.569 3.071 1.00 93.44 116 VAL A C 1
ATOM 918 O O . VAL A 1 116 ? -6.493 -3.357 4.008 1.00 93.44 116 VAL A O 1
ATOM 921 N N . GLU A 1 117 ? -5.873 -4.614 2.255 1.00 94.25 117 GLU A N 1
ATOM 922 C CA . GLU A 1 117 ? -6.946 -5.595 2.408 1.00 94.25 117 GLU A CA 1
ATOM 923 C C . GLU A 1 117 ? -6.850 -6.334 3.748 1.00 94.25 117 GLU A C 1
ATOM 925 O O . GLU A 1 117 ? -7.842 -6.393 4.482 1.00 94.25 117 GLU A O 1
ATOM 930 N N . LYS A 1 118 ? -5.659 -6.824 4.115 1.00 95.44 118 LYS A N 1
ATOM 931 C CA . LYS A 1 118 ? -5.423 -7.527 5.388 1.00 95.44 118 LYS A CA 1
ATOM 932 C C . LYS A 1 118 ? -5.756 -6.664 6.595 1.00 95.44 118 LYS A C 1
ATOM 934 O O . LYS A 1 118 ? -6.509 -7.096 7.471 1.00 95.44 118 LYS A O 1
ATOM 939 N N . ILE A 1 119 ? -5.240 -5.437 6.635 1.00 95.56 119 ILE A N 1
ATOM 940 C CA . ILE A 1 119 ? -5.513 -4.509 7.733 1.00 95.56 119 ILE A CA 1
ATOM 941 C C . ILE A 1 119 ? -7.001 -4.150 7.785 1.00 95.56 119 ILE A C 1
ATOM 943 O O . ILE A 1 119 ? -7.595 -4.150 8.863 1.00 95.56 119 ILE A O 1
ATOM 947 N N . ASN A 1 120 ? -7.640 -3.891 6.642 1.00 94.06 120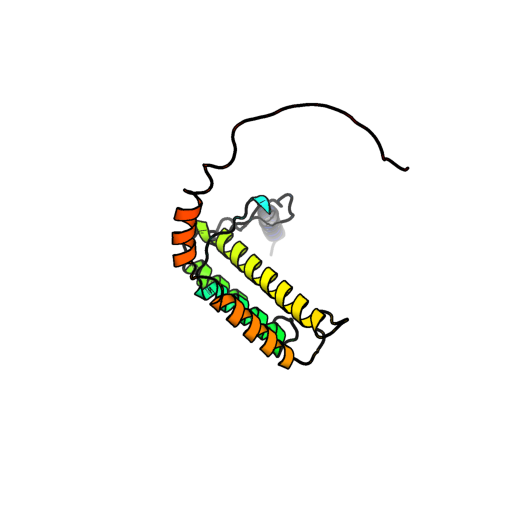 ASN A N 1
ATOM 948 C CA . ASN A 1 120 ? -9.069 -3.580 6.603 1.00 94.06 120 ASN A CA 1
ATOM 949 C C . ASN A 1 120 ? -9.922 -4.752 7.101 1.00 94.06 120 ASN A C 1
ATOM 951 O O . ASN A 1 120 ? -10.874 -4.546 7.857 1.00 94.06 120 ASN A O 1
ATOM 955 N N . ALA A 1 121 ? -9.595 -5.980 6.694 1.00 94.69 121 ALA A N 1
ATOM 956 C CA . ALA A 1 121 ? -10.264 -7.186 7.168 1.00 94.69 121 ALA A CA 1
ATOM 957 C C . ALA A 1 121 ? -10.079 -7.362 8.683 1.00 94.69 121 ALA A C 1
ATOM 959 O O . ALA A 1 121 ? -11.048 -7.641 9.395 1.00 94.69 121 ALA A O 1
ATOM 960 N N . PHE A 1 122 ? -8.868 -7.113 9.188 1.00 96.25 122 PHE A N 1
ATOM 961 C CA . PHE A 1 122 ? -8.575 -7.145 10.615 1.00 96.25 122 PHE A CA 1
ATOM 962 C C . PHE A 1 122 ? -9.418 -6.124 11.394 1.00 96.25 122 PHE A C 1
ATOM 964 O O . PHE A 1 122 ? -10.114 -6.505 12.338 1.00 96.25 122 PHE A O 1
ATOM 971 N N . VAL A 1 123 ? -9.439 -4.853 10.975 1.00 96.06 123 VAL A N 1
ATOM 972 C CA . VAL A 1 123 ? -10.232 -3.804 11.641 1.00 96.06 123 VAL A CA 1
ATOM 973 C C . VAL A 1 123 ? -11.716 -4.165 11.635 1.00 96.06 123 VAL A C 1
ATOM 975 O O . VAL A 1 123 ? -12.355 -4.109 12.683 1.00 96.06 123 VAL A O 1
ATOM 978 N N . LYS A 1 124 ? -12.262 -4.635 10.506 1.00 95.62 124 LYS A N 1
ATOM 979 C CA . LYS A 1 124 ? -13.666 -5.083 10.416 1.00 95.62 124 LYS A CA 1
ATOM 980 C C . LYS A 1 124 ? -13.989 -6.250 11.351 1.00 95.62 124 LYS A C 1
ATOM 982 O O . LYS A 1 124 ? -15.111 -6.327 11.846 1.00 95.62 124 LYS A O 1
ATOM 987 N N . SER A 1 125 ? -13.030 -7.143 11.608 1.00 95.69 125 SER A N 1
ATOM 988 C CA . SER A 1 125 ? -13.216 -8.268 12.536 1.00 95.69 125 SER A CA 1
ATOM 989 C C . SER A 1 125 ? -13.339 -7.827 14.001 1.00 95.69 125 SER A C 1
ATOM 991 O O . SER A 1 125 ? -13.989 -8.506 14.795 1.00 95.69 125 SER A O 1
ATOM 993 N N . ARG A 1 126 ? -12.735 -6.686 14.361 1.00 96.25 126 ARG A N 1
ATOM 994 C CA . ARG A 1 126 ? -12.764 -6.107 15.714 1.00 96.25 126 ARG A CA 1
ATOM 995 C C . ARG A 1 126 ? -13.835 -5.033 15.880 1.00 96.25 126 ARG A C 1
ATOM 997 O O . ARG A 1 126 ? -14.385 -4.883 16.966 1.00 96.25 126 ARG A O 1
ATOM 1004 N N . VAL A 1 127 ? -14.145 -4.313 14.806 1.00 96.00 127 VAL A N 1
ATOM 1005 C CA . VAL A 1 127 ? -15.106 -3.207 14.765 1.00 96.00 127 VAL A CA 1
ATOM 1006 C C . VAL A 1 127 ? -16.147 -3.493 13.673 1.00 96.00 127 VAL A C 1
ATOM 1008 O O . VAL A 1 127 ? -16.029 -3.003 12.544 1.00 96.00 127 VAL A O 1
ATOM 1011 N N . PRO A 1 128 ? -17.178 -4.310 13.972 1.00 95.31 128 PRO A N 1
ATOM 1012 C CA . PRO A 1 128 ? -18.224 -4.627 13.008 1.00 95.31 128 PRO A CA 1
ATOM 1013 C C . PRO A 1 128 ? -18.916 -3.364 12.482 1.00 95.31 128 PRO A C 1
ATOM 1015 O O . PRO A 1 128 ? -19.320 -2.495 13.251 1.00 95.31 128 PRO A O 1
ATOM 1018 N N . GLY A 1 129 ? -19.070 -3.272 11.161 1.00 93.31 129 GLY A N 1
ATOM 1019 C CA . GLY A 1 129 ? -19.707 -2.131 10.492 1.00 93.31 129 GLY A CA 1
ATOM 1020 C C . GLY A 1 129 ? -18.764 -0.985 10.109 1.00 93.31 129 GLY A C 1
ATOM 1021 O O . GLY A 1 129 ? -19.191 -0.099 9.367 1.00 93.31 129 GLY A O 1
ATOM 1022 N N . TRP A 1 130 ? -17.495 -1.023 10.530 1.00 95.25 130 TRP A N 1
ATOM 1023 C CA . TRP A 1 130 ? -16.491 -0.026 10.150 1.00 95.25 130 TRP A CA 1
ATOM 1024 C C . TRP A 1 130 ? -16.280 0.057 8.628 1.00 95.25 130 TRP A C 1
ATOM 1026 O O . TRP A 1 130 ? -16.238 -0.963 7.927 1.00 95.25 130 TRP A O 1
ATOM 1036 N N . GLN A 1 131 ? -16.112 1.284 8.129 1.00 90.75 131 GLN A N 1
ATOM 1037 C CA . GLN A 1 131 ? -15.766 1.600 6.741 1.00 90.75 131 GLN A CA 1
ATOM 1038 C C . GLN A 1 131 ? -14.424 2.345 6.659 1.00 90.75 131 GLN A C 1
ATOM 1040 O O . GLN A 1 131 ? -14.111 3.115 7.570 1.00 90.75 131 GLN A O 1
ATOM 1045 N N . PRO A 1 132 ? -13.658 2.192 5.559 1.00 85.38 132 PRO A N 1
ATOM 1046 C CA . PRO A 1 132 ? -12.406 2.923 5.358 1.00 85.38 132 PRO A CA 1
ATOM 1047 C C . PRO A 1 132 ? -12.548 4.433 5.595 1.00 85.38 132 PRO A C 1
ATOM 1049 O O . PRO A 1 132 ? -13.516 5.049 5.148 1.00 85.38 132 PRO A O 1
ATOM 1052 N N . GLY A 1 133 ? -11.589 5.026 6.311 1.00 86.44 133 GLY A N 1
ATOM 1053 C CA . GLY A 1 133 ? -11.587 6.446 6.673 1.00 86.44 133 GLY A CA 1
ATOM 1054 C C . GLY A 1 133 ? -12.402 6.801 7.923 1.00 86.44 133 GLY A C 1
ATOM 1055 O O . GLY A 1 1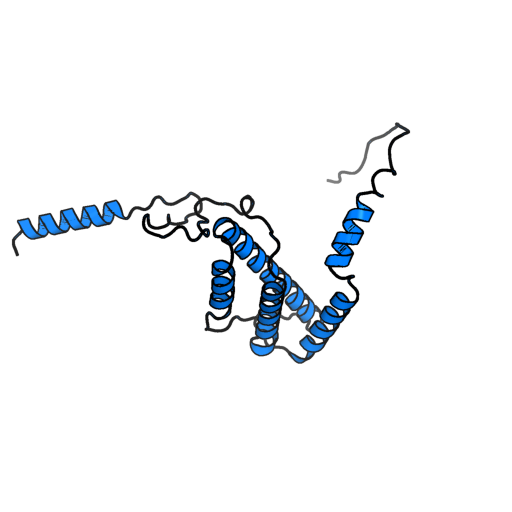33 ? -12.250 7.906 8.443 1.00 86.44 133 GLY A O 1
ATOM 1056 N N . GLN A 1 134 ? -13.239 5.897 8.446 1.00 92.38 134 GLN A N 1
ATOM 1057 C CA . GLN A 1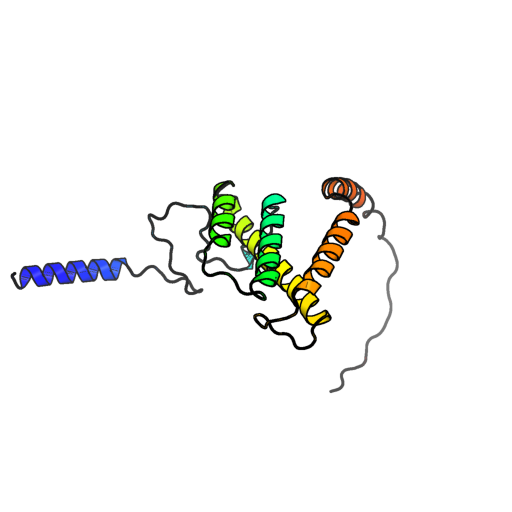 134 ? -13.927 6.125 9.720 1.00 92.38 134 GLN A CA 1
ATOM 1058 C C . GLN A 1 134 ? -12.961 5.978 10.895 1.00 92.38 134 GLN A C 1
ATOM 1060 O O . GLN A 1 134 ? -12.120 5.077 10.912 1.00 92.38 134 GLN A O 1
ATOM 1065 N N . SER A 1 135 ? -13.108 6.833 11.906 1.00 94.12 135 SER A N 1
ATOM 1066 C CA . SER A 1 135 ? -12.323 6.719 13.131 1.00 94.12 135 SER A CA 1
ATOM 1067 C C . SER A 1 135 ? -12.687 5.460 13.922 1.00 94.12 135 SER A C 1
ATOM 1069 O O . SER A 1 135 ? -13.831 5.007 13.932 1.00 94.12 135 SER A O 1
ATOM 1071 N N . PHE A 1 136 ? -11.692 4.892 14.596 1.00 95.06 136 PHE A N 1
ATOM 1072 C CA . PHE A 1 136 ? -11.829 3.751 15.499 1.00 95.06 136 PHE A CA 1
ATOM 1073 C C . PHE A 1 136 ? -10.708 3.792 16.547 1.00 95.06 136 PHE A C 1
ATOM 1075 O O . PHE A 1 136 ? -9.797 4.620 16.455 1.00 95.06 136 PHE A O 1
ATOM 1082 N N . ASP A 1 137 ? -10.774 2.918 17.550 1.00 95.88 137 ASP A N 1
ATOM 1083 C CA . ASP A 1 137 ? -9.685 2.756 18.515 1.00 95.88 137 ASP A CA 1
ATOM 1084 C C . ASP A 1 137 ? -8.486 2.071 17.846 1.00 95.88 137 ASP A C 1
ATOM 1086 O O . ASP A 1 137 ? -8.498 0.868 17.599 1.00 95.88 137 ASP A O 1
ATOM 1090 N N . THR A 1 138 ? -7.439 2.836 17.539 1.00 95.62 138 THR A N 1
ATOM 1091 C CA . THR A 1 138 ? -6.269 2.341 16.800 1.00 95.62 138 THR A CA 1
ATOM 1092 C C . THR A 1 138 ? -5.331 1.486 17.648 1.00 95.62 138 THR A C 1
ATOM 1094 O O . THR A 1 138 ? -4.403 0.890 17.098 1.00 95.62 138 THR A O 1
ATOM 1097 N N . SER A 1 139 ? -5.574 1.361 18.959 1.00 95.31 139 SER A N 1
ATOM 1098 C CA . SER A 1 139 ? -4.815 0.449 19.822 1.00 95.31 139 SER A CA 1
ATOM 1099 C C . SER A 1 139 ? -4.977 -1.019 19.409 1.00 95.31 139 SER A C 1
ATOM 1101 O O . SER A 1 139 ? -4.029 -1.792 19.551 1.00 95.31 139 SER A O 1
ATOM 1103 N N . ILE A 1 140 ? -6.102 -1.381 18.772 1.00 96.19 140 ILE A N 1
ATOM 1104 C CA . ILE A 1 140 ? -6.340 -2.731 18.231 1.00 96.19 140 ILE A CA 1
ATOM 1105 C C . ILE A 1 140 ? -5.296 -3.141 17.183 1.00 96.19 140 ILE A C 1
ATOM 1107 O O . ILE A 1 140 ? -5.076 -4.326 16.957 1.00 96.19 140 ILE A O 1
ATOM 1111 N N . LEU A 1 141 ? -4.636 -2.177 16.531 1.00 96.19 141 LEU A N 1
ATOM 1112 C CA . LEU A 1 141 ? -3.624 -2.454 15.510 1.00 96.19 141 LEU A CA 1
ATOM 1113 C C . LEU A 1 141 ? -2.330 -3.024 16.107 1.00 96.19 141 LEU A C 1
ATOM 1115 O O . LEU A 1 141 ? -1.522 -3.590 15.376 1.00 96.19 141 LEU A O 1
ATOM 1119 N N . GLU A 1 142 ? -2.114 -2.906 17.419 1.00 94.94 142 GLU A N 1
ATOM 1120 C CA . GLU A 1 142 ? -0.966 -3.550 18.060 1.00 94.94 142 GLU A CA 1
ATOM 1121 C C . GLU A 1 142 ? -1.118 -5.080 18.063 1.00 94.94 142 GLU A C 1
ATOM 1123 O O . GLU A 1 142 ? -0.143 -5.787 17.819 1.00 94.94 142 GLU A O 1
ATOM 1128 N N . GLU A 1 143 ? -2.345 -5.597 18.211 1.00 94.56 143 GLU A N 1
ATOM 1129 C CA . GLU A 1 143 ? -2.632 -7.030 18.040 1.00 94.56 143 GLU A CA 1
ATOM 1130 C C . GLU A 1 143 ? -2.318 -7.496 16.611 1.00 94.56 143 GLU A C 1
ATOM 1132 O O . GLU A 1 143 ? -1.690 -8.536 16.427 1.00 94.56 143 GLU A O 1
ATOM 1137 N N . TYR A 1 144 ? -2.694 -6.706 15.595 1.00 93.94 144 TYR A N 1
ATOM 1138 C CA . TYR A 1 144 ? -2.362 -7.001 14.195 1.00 93.94 144 TYR A CA 1
ATOM 1139 C C . TYR A 1 144 ? -0.848 -7.127 13.992 1.00 93.94 144 TYR A C 1
ATOM 1141 O O . TYR A 1 144 ? -0.367 -8.036 13.312 1.00 93.94 144 TYR A O 1
ATOM 1149 N N . ARG A 1 145 ? -0.075 -6.228 14.609 1.00 91.31 145 ARG A N 1
ATOM 1150 C CA . ARG A 1 145 ? 1.381 -6.232 14.467 1.00 91.31 145 ARG A CA 1
ATOM 1151 C C . ARG A 1 145 ? 2.035 -7.425 15.170 1.00 91.31 145 ARG A C 1
ATOM 1153 O O . ARG A 1 145 ? 3.012 -7.975 14.670 1.00 91.31 145 ARG A O 1
ATOM 1160 N N . GLN A 1 146 ? 1.489 -7.843 16.308 1.00 91.88 146 GLN A N 1
ATOM 1161 C CA . GLN A 1 146 ? 1.952 -9.032 17.025 1.00 91.88 146 GLN A CA 1
ATOM 1162 C C . GLN A 1 146 ? 1.635 -10.316 16.254 1.00 91.88 146 GLN A C 1
ATOM 1164 O O . GLN A 1 146 ? 2.505 -11.176 16.133 1.00 91.88 146 GLN A O 1
ATOM 1169 N N . GLU A 1 147 ? 0.430 -10.427 15.689 1.00 89.81 147 GLU A N 1
ATOM 1170 C CA . GLU A 1 147 ? 0.028 -11.590 14.894 1.00 89.81 147 GLU A CA 1
ATOM 1171 C C . GLU A 1 147 ? 0.868 -11.711 13.617 1.00 89.81 147 GLU A C 1
ATOM 1173 O O . GLU A 1 147 ? 1.382 -12.782 13.307 1.00 89.81 147 GLU A O 1
ATOM 1178 N N . THR A 1 148 ? 1.103 -10.604 12.908 1.00 87.25 148 THR A N 1
ATOM 1179 C CA . THR A 1 148 ? 1.961 -10.613 11.712 1.00 87.25 148 THR A CA 1
ATOM 1180 C C . THR A 1 148 ? 3.415 -10.960 12.041 1.00 87.25 148 THR A C 1
ATOM 1182 O O . THR A 1 148 ? 4.014 -11.774 11.338 1.00 87.25 148 THR A O 1
ATOM 1185 N N . ALA A 1 149 ? 3.978 -10.429 13.133 1.00 85.44 149 ALA A N 1
ATOM 1186 C CA . ALA A 1 149 ? 5.323 -10.786 13.591 1.00 85.44 149 ALA A CA 1
ATOM 1187 C C . ALA A 1 149 ? 5.432 -12.266 13.995 1.00 85.44 149 ALA A C 1
ATOM 1189 O O . ALA A 1 149 ? 6.421 -12.932 13.678 1.00 85.44 149 ALA A O 1
ATOM 1190 N N . ARG A 1 150 ? 4.402 -12.796 14.661 1.00 85.88 150 ARG A N 1
ATOM 1191 C CA . ARG A 1 150 ? 4.317 -14.209 15.028 1.00 85.88 150 ARG A CA 1
ATOM 1192 C C . ARG A 1 150 ? 4.283 -15.097 13.789 1.00 85.88 150 ARG A C 1
ATOM 1194 O O . ARG A 1 150 ? 5.120 -15.990 13.681 1.00 85.88 150 ARG A O 1
ATOM 1201 N N . LEU A 1 151 ? 3.394 -14.815 12.837 1.00 83.06 151 LEU A N 1
ATOM 1202 C CA . LEU A 1 151 ? 3.297 -15.565 11.582 1.00 83.06 151 LEU A CA 1
ATOM 1203 C C . LEU A 1 151 ? 4.618 -15.522 10.807 1.00 83.06 151 LEU A C 1
ATOM 1205 O O . LEU A 1 151 ? 5.077 -16.559 10.337 1.00 83.06 151 LEU A O 1
ATOM 1209 N N . ALA A 1 152 ? 5.274 -14.358 10.751 1.00 78.50 152 ALA A N 1
ATOM 1210 C CA . ALA A 1 152 ? 6.584 -14.215 10.121 1.00 78.50 152 ALA A CA 1
ATOM 1211 C C . ALA A 1 152 ? 7.665 -15.079 10.802 1.00 78.50 152 ALA A C 1
ATOM 1213 O O . ALA A 1 152 ? 8.502 -15.655 10.107 1.00 78.50 152 ALA A O 1
ATOM 1214 N N . SER A 1 153 ? 7.632 -15.212 12.135 1.00 74.06 153 SER A N 1
ATOM 1215 C CA . SER A 1 153 ? 8.550 -16.081 12.890 1.00 74.06 153 SER A CA 1
ATOM 1216 C C . SER A 1 153 ? 8.251 -17.581 12.755 1.00 74.06 153 SER A C 1
ATOM 1218 O O . SER A 1 153 ? 9.151 -18.402 12.929 1.00 74.06 153 SER A O 1
ATOM 1220 N N . GLU A 1 154 ? 7.002 -17.941 12.447 1.00 72.25 154 GLU A N 1
ATOM 1221 C CA . GLU A 1 154 ? 6.555 -19.327 12.264 1.00 72.25 154 GLU A CA 1
ATOM 1222 C C . GLU A 1 154 ? 6.799 -19.825 10.826 1.00 72.25 154 GLU A C 1
ATOM 1224 O O . GLU A 1 154 ? 6.965 -21.027 10.603 1.00 72.25 154 GLU A O 1
ATOM 1229 N N . THR A 1 155 ? 6.900 -18.922 9.843 1.00 56.03 155 THR A N 1
ATOM 1230 C CA . THR A 1 155 ? 7.388 -19.256 8.498 1.00 56.03 155 THR A CA 1
ATOM 1231 C C . THR A 1 155 ? 8.901 -19.517 8.496 1.00 56.03 155 THR A C 1
ATOM 1233 O O . THR A 1 155 ? 9.674 -18.639 8.882 1.00 56.03 155 THR A O 1
ATOM 1236 N N . PRO A 1 156 ? 9.375 -20.682 8.005 1.00 49.53 156 PRO A N 1
ATOM 1237 C CA . PRO A 1 156 ? 10.801 -20.907 7.785 1.00 49.53 156 PRO A CA 1
ATOM 1238 C C . PRO A 1 156 ? 11.364 -19.834 6.843 1.00 49.53 156 PRO A C 1
ATOM 1240 O O . PRO A 1 156 ? 10.716 -19.512 5.848 1.00 49.53 156 PRO A O 1
ATOM 1243 N N . ASN A 1 157 ? 12.563 -19.313 7.141 1.00 55.25 157 ASN A N 1
ATOM 1244 C CA . ASN A 1 157 ? 13.285 -18.320 6.327 1.00 55.25 157 ASN A CA 1
ATOM 1245 C C . ASN A 1 157 ? 13.129 -18.604 4.813 1.00 55.25 157 ASN A C 1
ATOM 1247 O O . ASN A 1 157 ? 13.278 -19.754 4.403 1.00 55.25 157 ASN A O 1
ATOM 1251 N N . ARG A 1 158 ? 12.876 -17.576 3.986 1.00 51.12 158 ARG A N 1
ATOM 1252 C CA . ARG A 1 158 ? 12.794 -17.666 2.511 1.00 51.12 158 ARG A CA 1
ATOM 1253 C C . ARG A 1 158 ? 13.999 -18.403 1.902 1.00 51.12 158 ARG A C 1
ATOM 1255 O O . ARG A 1 158 ? 13.806 -19.176 0.969 1.00 51.12 158 ARG A O 1
ATOM 1262 N N . ASP A 1 159 ? 15.199 -18.268 2.476 1.00 48.69 159 ASP A N 1
ATOM 1263 C CA . ASP A 1 159 ? 16.390 -19.027 2.044 1.00 48.69 159 ASP A CA 1
ATOM 1264 C C . ASP A 1 159 ? 16.276 -20.530 2.361 1.00 48.69 159 ASP A C 1
ATOM 1266 O O . ASP A 1 159 ? 16.662 -21.389 1.567 1.00 48.69 159 ASP A O 1
ATOM 1270 N N . THR A 1 160 ? 15.668 -20.867 3.501 1.00 49.38 160 THR A N 1
ATOM 1271 C CA . THR A 1 160 ? 15.320 -22.241 3.885 1.00 49.38 160 THR A CA 1
ATOM 1272 C C . THR A 1 160 ? 14.144 -22.771 3.058 1.00 49.38 160 THR A C 1
ATOM 1274 O O . THR A 1 160 ? 14.091 -23.960 2.768 1.00 49.38 160 THR A O 1
ATOM 1277 N N . GLN A 1 161 ? 13.219 -21.912 2.622 1.00 45.59 161 GLN A N 1
ATOM 1278 C CA . GLN A 1 161 ? 12.100 -22.255 1.738 1.00 45.59 161 GLN A CA 1
ATOM 1279 C C . GLN A 1 161 ? 12.546 -22.482 0.289 1.00 45.59 161 GLN A C 1
ATOM 1281 O O . GLN A 1 161 ? 12.041 -23.403 -0.343 1.00 45.59 161 GLN A O 1
ATOM 1286 N N . ALA A 1 162 ? 13.535 -21.741 -0.217 1.00 44.41 162 ALA A N 1
ATOM 1287 C CA . ALA A 1 162 ? 14.179 -22.027 -1.501 1.00 44.41 162 ALA A CA 1
ATOM 1288 C C . ALA A 1 162 ? 14.979 -23.344 -1.447 1.00 44.41 162 ALA A C 1
ATOM 1290 O O . ALA A 1 162 ? 14.901 -24.160 -2.367 1.00 44.41 162 ALA A O 1
ATOM 1291 N N . ALA A 1 163 ? 15.672 -23.610 -0.332 1.00 46.59 163 ALA A N 1
ATOM 1292 C CA . ALA A 1 163 ? 16.356 -24.883 -0.101 1.00 46.59 163 ALA A CA 1
ATOM 1293 C C . ALA A 1 163 ? 15.378 -26.069 0.059 1.00 46.59 163 ALA A C 1
ATOM 1295 O O . ALA A 1 163 ? 15.630 -27.148 -0.475 1.00 46.59 163 ALA A O 1
ATOM 1296 N N . CYS A 1 164 ? 14.238 -25.881 0.733 1.00 42.00 164 CYS A N 1
ATOM 1297 C CA . CYS A 1 164 ? 13.182 -26.893 0.849 1.00 42.00 164 CYS A CA 1
ATOM 1298 C C . CYS A 1 164 ? 12.368 -27.055 -0.445 1.00 42.00 164 CYS A C 1
ATOM 1300 O O . CYS A 1 164 ? 11.934 -28.166 -0.739 1.00 42.00 164 CYS A O 1
ATOM 1302 N N . GLY A 1 165 ? 12.205 -25.999 -1.247 1.00 43.09 165 GLY A N 1
ATOM 1303 C CA . GLY A 1 165 ? 11.555 -26.032 -2.560 1.00 43.09 165 GLY A CA 1
ATOM 1304 C C . GLY A 1 165 ? 12.322 -26.888 -3.570 1.00 43.09 165 GLY A C 1
ATOM 1305 O O . GLY A 1 165 ? 11.717 -27.706 -4.258 1.00 43.09 165 GLY A O 1
ATOM 1306 N N . LEU A 1 166 ? 13.661 -26.824 -3.554 1.00 38.94 166 LEU A N 1
ATOM 1307 C CA . LEU A 1 166 ? 14.512 -27.706 -4.368 1.00 38.94 166 LEU A CA 1
ATOM 1308 C C . LEU A 1 166 ? 14.454 -29.187 -3.931 1.00 38.94 166 LEU A C 1
ATOM 1310 O O . LEU A 1 166 ? 14.741 -30.088 -4.721 1.00 38.94 166 LEU A O 1
ATOM 1314 N N . ILE A 1 167 ? 14.095 -29.461 -2.670 1.00 40.34 167 ILE A N 1
ATOM 1315 C CA . ILE A 1 167 ? 13.922 -30.825 -2.140 1.00 40.34 167 ILE A CA 1
ATOM 1316 C C . ILE A 1 167 ? 12.490 -31.337 -2.391 1.00 40.34 167 ILE A C 1
ATOM 1318 O O . ILE A 1 167 ? 12.295 -32.540 -2.582 1.00 40.34 167 ILE A O 1
ATOM 1322 N N . ALA A 1 168 ? 11.495 -30.446 -2.450 1.00 34.66 168 ALA A N 1
ATOM 1323 C CA . ALA A 1 168 ? 10.103 -30.786 -2.737 1.00 34.66 168 ALA A CA 1
ATOM 1324 C C . ALA A 1 168 ? 9.860 -31.105 -4.225 1.00 34.66 168 ALA A C 1
ATOM 1326 O O . ALA A 1 168 ? 9.150 -32.070 -4.511 1.00 34.66 168 ALA A O 1
ATOM 1327 N N . GLU A 1 169 ? 10.522 -30.415 -5.165 1.00 35.62 169 GLU A N 1
ATOM 1328 C CA . GLU A 1 169 ? 10.445 -30.763 -6.598 1.00 35.62 169 GLU A CA 1
ATOM 1329 C C . GLU A 1 169 ? 11.036 -32.148 -6.909 1.00 35.62 169 GLU A C 1
ATOM 1331 O O . GLU A 1 169 ? 10.575 -32.822 -7.824 1.00 35.62 169 GLU A O 1
ATOM 1336 N N . LYS A 1 170 ? 11.982 -32.656 -6.103 1.00 39.09 170 LYS A N 1
ATOM 1337 C CA . LYS A 1 170 ? 12.498 -34.032 -6.256 1.00 39.09 170 LYS A CA 1
ATOM 1338 C C . LYS A 1 170 ? 11.673 -35.116 -5.559 1.00 39.09 170 LYS A C 1
ATOM 1340 O O . LYS A 1 170 ? 11.981 -36.296 -5.722 1.00 39.09 170 LYS A O 1
ATOM 1345 N N . ARG A 1 171 ? 10.649 -34.764 -4.774 1.00 36.47 171 ARG A N 1
ATOM 1346 C CA . ARG A 1 171 ? 9.795 -35.746 -4.078 1.00 36.47 171 ARG A CA 1
ATOM 1347 C C . ARG A 1 171 ? 8.354 -35.804 -4.574 1.00 36.47 171 ARG A C 1
ATOM 1349 O O . ARG A 1 171 ? 7.656 -36.742 -4.201 1.00 36.47 171 ARG A O 1
ATOM 1356 N N . PHE A 1 172 ? 7.933 -34.898 -5.455 1.00 29.83 172 PHE A N 1
ATOM 1357 C CA . PHE A 1 172 ? 6.589 -34.912 -6.043 1.00 29.83 172 PHE A CA 1
ATOM 1358 C C . PHE A 1 172 ? 6.496 -35.601 -7.420 1.00 29.83 172 PHE A C 1
ATOM 1360 O O . PHE A 1 172 ? 5.487 -35.464 -8.096 1.00 29.83 172 PHE A O 1
ATOM 1367 N N . ASP A 1 173 ? 7.503 -36.393 -7.812 1.00 37.00 173 ASP A N 1
ATOM 1368 C CA . ASP A 1 173 ? 7.533 -37.128 -9.094 1.00 37.00 173 ASP A CA 1
ATOM 1369 C C . ASP A 1 173 ? 7.324 -38.653 -8.962 1.00 37.00 173 ASP A C 1
ATOM 1371 O O . ASP A 1 173 ? 7.567 -39.414 -9.896 1.00 37.00 173 ASP A O 1
ATOM 1375 N N . THR A 1 174 ? 6.857 -39.149 -7.808 1.00 38.34 174 THR A N 1
ATOM 1376 C CA . THR A 1 174 ? 6.618 -40.601 -7.614 1.00 38.34 174 THR A CA 1
ATOM 1377 C C . THR A 1 174 ? 5.208 -40.998 -7.186 1.00 38.34 174 THR A C 1
ATOM 1379 O O . THR A 1 174 ? 4.974 -42.168 -6.897 1.00 38.34 174 THR A O 1
ATOM 1382 N N . PHE A 1 175 ? 4.222 -40.100 -7.237 1.00 34.19 175 PHE A N 1
ATOM 1383 C CA . PHE A 1 175 ? 2.835 -40.478 -6.954 1.00 34.19 175 PHE A CA 1
ATOM 1384 C C . PHE A 1 175 ? 1.866 -39.985 -8.029 1.00 34.19 175 PHE A C 1
ATOM 1386 O O . PHE A 1 175 ? 1.158 -39.004 -7.840 1.00 34.19 175 PHE A O 1
ATOM 1393 N N . THR A 1 176 ? 1.864 -40.664 -9.183 1.00 34.41 176 THR A N 1
ATOM 1394 C CA . THR A 1 176 ? 0.691 -41.358 -9.772 1.00 34.41 176 THR A CA 1
ATOM 1395 C C . THR A 1 176 ? 0.904 -41.653 -11.264 1.00 34.41 176 THR A C 1
ATOM 1397 O O . THR A 1 176 ? 0.750 -40.795 -12.130 1.00 34.41 176 THR A O 1
ATOM 1400 N N . ARG A 1 177 ? 1.181 -42.921 -11.596 1.00 31.12 177 ARG A N 1
ATOM 1401 C CA . ARG A 1 177 ? 0.805 -43.496 -12.896 1.00 31.12 177 ARG A CA 1
ATOM 1402 C C . ARG A 1 177 ? 0.441 -44.972 -12.739 1.00 31.12 177 ARG A C 1
ATOM 1404 O O . ARG A 1 177 ? 1.285 -45.770 -12.349 1.00 31.12 177 ARG A O 1
ATOM 1411 N N . GLY A 1 178 ? -0.783 -45.289 -13.165 1.00 27.89 178 GLY A N 1
ATOM 1412 C CA . GLY A 1 178 ? -1.334 -46.637 -13.355 1.00 27.89 178 GLY A CA 1
ATOM 1413 C C . GLY A 1 178 ? -2.074 -47.129 -12.116 1.00 27.89 178 GLY A C 1
ATOM 1414 O O . GLY A 1 178 ? -1.540 -47.041 -11.023 1.00 27.89 178 GLY A O 1
ATOM 1415 N N . SER A 1 179 ? -3.296 -47.632 -12.164 1.00 33.03 179 SER A N 1
ATOM 1416 C CA . SER A 1 179 ? -4.279 -47.951 -13.204 1.00 33.03 179 SER A CA 1
ATOM 1417 C C . SER A 1 179 ? -5.596 -48.084 -12.413 1.00 33.03 179 SER A C 1
ATOM 1419 O O . SER A 1 179 ? -5.566 -48.438 -11.241 1.00 33.03 179 SER A O 1
ATOM 1421 N N . ASP A 1 180 ? -6.738 -47.604 -12.887 1.00 32.38 180 ASP A N 1
ATOM 1422 C CA . ASP A 1 180 ? -7.751 -48.466 -13.498 1.00 32.38 180 ASP A CA 1
ATOM 1423 C C . ASP A 1 180 ? -8.902 -47.570 -13.999 1.00 32.38 180 ASP A C 1
ATOM 1425 O O . ASP A 1 180 ? -9.286 -46.590 -13.361 1.00 32.38 180 ASP A O 1
ATOM 1429 N N . THR A 1 181 ? -9.462 -47.903 -15.157 1.00 34.09 181 THR A N 1
ATOM 1430 C CA . THR A 1 181 ? -10.714 -47.339 -15.708 1.00 34.09 181 THR A CA 1
ATOM 1431 C C . THR A 1 181 ? -11.666 -48.511 -15.974 1.00 34.09 181 THR A C 1
ATOM 1433 O O . THR A 1 181 ? -11.192 -49.650 -15.957 1.00 34.09 181 THR A O 1
ATOM 1436 N N . PRO A 1 182 ? -12.933 -48.316 -16.394 1.00 45.50 182 PRO A N 1
ATOM 1437 C CA . PRO A 1 182 ? -13.907 -47.224 -16.216 1.00 45.50 182 PRO A CA 1
ATOM 1438 C C . PRO A 1 182 ? -15.200 -47.791 -15.562 1.00 45.50 182 PRO A C 1
ATOM 1440 O O . PRO A 1 182 ? -15.197 -48.957 -15.183 1.00 45.50 182 PRO A O 1
ATOM 1443 N N . THR A 1 183 ? -16.304 -47.027 -15.449 1.00 28.66 183 THR A N 1
ATOM 1444 C CA . THR A 1 183 ? -17.703 -47.446 -15.779 1.00 28.66 183 THR A CA 1
ATOM 1445 C C . THR A 1 183 ? -18.762 -46.572 -15.068 1.00 28.66 183 THR A C 1
ATOM 1447 O O . THR A 1 183 ? -18.790 -46.460 -13.851 1.00 28.66 183 THR A O 1
ATOM 1450 N N . GLU A 1 184 ? -19.648 -46.012 -15.898 1.00 27.48 184 GLU A N 1
ATOM 1451 C CA . GLU A 1 184 ? -21.064 -45.679 -15.662 1.00 27.48 184 GLU A CA 1
ATOM 1452 C C . GLU A 1 184 ? -21.565 -44.381 -14.978 1.00 27.48 184 GLU A C 1
ATOM 1454 O O . GLU A 1 184 ? -21.414 -44.123 -13.792 1.00 27.48 184 GLU A O 1
ATOM 1459 N N . ILE A 1 185 ? -22.373 -43.686 -15.799 1.00 31.66 185 ILE A N 1
ATOM 1460 C CA . ILE A 1 185 ? -23.735 -43.182 -15.526 1.00 31.66 185 ILE A CA 1
ATOM 1461 C C . ILE A 1 185 ? -23.876 -41.803 -14.862 1.00 31.66 185 ILE A C 1
ATOM 1463 O O . ILE A 1 185 ? -23.992 -41.619 -13.659 1.00 31.66 185 ILE A O 1
ATOM 1467 N N . SER A 1 186 ? -23.964 -40.817 -15.756 1.00 27.86 186 SER A N 1
ATOM 1468 C CA . SER A 1 186 ? -25.138 -39.970 -16.019 1.00 27.86 186 SER A CA 1
ATOM 1469 C C . SER A 1 186 ? -26.206 -39.730 -14.927 1.00 27.86 186 SER A C 1
ATOM 1471 O O . SER A 1 186 ? -26.803 -40.663 -14.409 1.00 27.86 186 SER A O 1
ATOM 1473 N N . ARG A 1 187 ? -26.651 -38.458 -14.901 1.00 29.81 187 ARG A N 1
ATOM 1474 C CA . ARG A 1 187 ? -28.010 -37.918 -14.632 1.00 29.81 187 ARG A CA 1
ATOM 1475 C C . ARG A 1 187 ? -28.303 -37.319 -13.244 1.00 29.81 187 ARG A C 1
ATOM 1477 O O . ARG A 1 187 ? -28.123 -37.956 -12.221 1.00 29.81 187 ARG A O 1
ATOM 1484 N N . ILE A 1 188 ? -28.982 -36.159 -13.334 1.00 29.12 188 ILE A N 1
ATOM 1485 C CA . ILE A 1 188 ? -29.853 -35.472 -12.352 1.00 29.12 188 ILE A CA 1
ATOM 1486 C C . ILE A 1 188 ? -29.065 -34.552 -11.393 1.00 29.12 188 ILE A C 1
ATOM 1488 O O . ILE A 1 188 ? -28.300 -35.023 -10.573 1.00 29.12 188 ILE A O 1
ATOM 1492 N N . LEU A 1 189 ? -29.166 -33.216 -11.456 1.00 29.83 189 LEU A N 1
ATOM 1493 C CA . LEU A 1 189 ? -30.398 -32.440 -11.283 1.00 29.83 189 LEU A CA 1
ATOM 1494 C C . LEU A 1 189 ? -30.243 -31.000 -11.841 1.00 29.83 189 LEU A C 1
ATOM 1496 O O . LEU A 1 189 ? -29.575 -30.165 -11.240 1.00 29.83 189 LEU A O 1
ATOM 1500 N N . VAL A 1 190 ? -30.931 -30.689 -12.945 1.00 32.88 190 VAL A N 1
ATOM 1501 C CA . VAL A 1 190 ? -31.416 -29.328 -13.237 1.00 32.88 190 VAL A CA 1
ATOM 1502 C C . VAL A 1 190 ? -32.866 -29.273 -12.749 1.00 32.88 190 VAL A C 1
ATOM 1504 O O . VAL A 1 190 ? -33.737 -29.968 -13.270 1.00 32.88 190 VAL A O 1
ATOM 1507 N N . ARG A 1 191 ? -33.114 -28.468 -11.718 1.00 35.44 191 ARG A N 1
ATOM 1508 C CA . ARG A 1 191 ? -34.367 -27.732 -11.491 1.00 35.44 191 ARG A CA 1
ATOM 1509 C C . ARG A 1 191 ? -33.927 -26.264 -11.530 1.00 35.44 191 ARG A C 1
ATOM 1511 O O . ARG A 1 191 ? -33.007 -25.933 -10.796 1.00 35.44 191 ARG A O 1
ATOM 1518 N N . ARG A 1 192 ? -34.481 -25.355 -12.315 1.00 43.34 192 ARG A N 1
ATOM 1519 C CA . ARG A 1 192 ? -35.578 -25.364 -13.278 1.00 43.34 192 ARG A CA 1
ATOM 1520 C C . ARG A 1 192 ? -35.327 -24.180 -14.211 1.00 43.34 192 ARG A C 1
ATOM 1522 O O . ARG A 1 192 ? -34.693 -23.219 -13.725 1.00 43.34 192 ARG A O 1
#

Sequence (192 aa):
MTITDMARMLMNADRYQRGSTQPKYPNGAAVAHPDTPDDGMDITGMTAADFHIIPVSNEIEQKVRDRVFENMKYRYGMTGTGNEYGEMVHSYLMSIPAKDRRDAAYTIDQIHFDEVEKINAFVKSRVPGWQPGQSFDTSILEEYRQETARLASETPNRDTQAACGLIAEKRFDTFTRGSDTPTEISRILVRR

Nearest PDB structures (foldseek):
  2ao9-assembly1_E  TM=2.667E-01  e=8.376E-01  Bacillus cereus ATCC 14579

Secondary structure (DSSP, 8-state):
--HHHHHHHHHHHHHHHHHT-PPPPTT-PPPPPTTS---S---TT--GGG-------HHHHHHHHHHHHHHHHHHTT---SS-HHHHHHHHHHHHS-HHHHHHHHHHHHHHHHHHHHHHHHHHHHHSTT--TT----GGGHHHHHHHHHHHHHHS--HHHHHHHHHHHTTTSSSS-----------------

Mean predicted aligned error: 15.68 Å

Foldseek 3Di:
DDPVVVVVVVVVVVVVVVVPPAPQAPVRDGADDPPPPLQLAPCPNHDPVVADADDDDPVLLVVLLVQQLCCCQPQVRDDDPDCVVVVSLVVRLSVDDSNCSNNSSVNSVVSNVVSNVLVVVQCCVVPPPDDRRDDDDSVSVVVVVVVVVVVVVVDDPPVVVVVVVVVVVVVPPPPDDDDDDDDDDDDDDDDD

pLDDT: mean 73.8, std 22.68, range [27.48, 96.75]